Protein AF-D6M619-F1 (afdb_monomer)

Sequence (327 aa):
MRTLGRVQSVSAGGSSGFRGRGRAVRNGFGQGRRGGLPVEVTRFVGREREVAELGEVLGGVRLLTVIGPGGVGKSRTALRVAAAARERYPDGVWLAELSALRDPELLPATLATVLGLPESSAQEGPASAAYGPSGRPALDAVVAHLRERQALVVLDTCEHLLDACAALADLVLREAPGVSVLATSRQPLDVPGEHCRALAPLDEDDAVALFAQRAADAAPGFAARGADAARVRALVRRLDGIPLALELAAVRLRAAPLDQLLDRVDDRFHVLTGGRRTALTRHQTLRTAVDWSYELCTPAERLLWARLSVFDGPFTPEAAEAVCGDP

pLDDT: mean 77.73, std 21.16, range [24.77, 98.69]

Solvent-accessible surface area (backbone atoms only — not comparable to full-atom values): 19101 Å² total; per-residue (Å²): 135,85,83,84,82,88,85,79,89,84,84,91,82,78,87,79,89,82,74,80,72,81,76,75,81,73,82,83,68,83,63,54,103,49,42,44,73,81,80,79,92,60,88,86,63,63,60,66,64,58,36,49,54,52,41,56,49,52,72,77,46,51,30,37,33,37,22,31,67,84,56,41,47,52,62,64,46,51,52,51,26,54,61,73,47,43,84,79,17,87,65,18,42,38,66,42,80,32,80,69,64,80,57,61,84,49,50,38,48,54,46,23,54,62,74,68,49,78,82,77,66,82,70,92,63,80,96,83,82,85,66,52,98,74,70,37,71,48,45,35,50,42,43,64,67,37,32,89,28,37,26,36,41,32,40,33,52,35,66,84,37,38,71,50,52,23,54,51,49,50,49,41,52,72,62,8,77,49,34,31,38,42,35,21,25,60,56,83,58,86,38,94,74,59,43,79,43,76,53,66,50,45,54,72,67,39,28,43,51,41,30,41,53,40,23,32,75,45,24,83,84,54,64,70,48,80,84,40,36,64,52,48,50,51,45,32,62,72,38,61,21,25,51,47,31,36,51,51,52,18,52,42,49,64,82,41,58,70,68,61,51,49,52,55,51,50,54,51,50,44,64,76,42,73,75,50,93,62,83,76,56,74,69,54,45,44,49,52,40,50,53,54,55,53,66,69,39,52,75,66,51,40,50,40,52,64,47,50,66,72,53,86,54,94,75,52,73,69,57,47,41,70,71,52,51,67,134

Radius of gyration: 26.94 Å; Cα contacts (8 Å, |Δi|>4): 415; chains: 1; bounding box: 73×64×99 Å

Structure (mmCIF, N/CA/C/O backbone):
data_AF-D6M619-F1
#
_entry.id   AF-D6M619-F1
#
loop_
_atom_site.group_PDB
_atom_site.id
_atom_site.type_symbol
_atom_site.label_atom_id
_atom_site.label_alt_id
_atom_site.label_comp_id
_atom_site.label_asym_id
_atom_site.label_entity_id
_atom_site.label_seq_id
_atom_site.pdbx_PDB_ins_code
_atom_site.Cartn_x
_atom_site.Cartn_y
_atom_site.Cartn_z
_atom_site.occupancy
_atom_site.B_iso_or_equiv
_atom_site.auth_seq_id
_atom_site.auth_comp_id
_atom_site.auth_asym_id
_atom_site.auth_atom_id
_atom_site.pdbx_PDB_model_num
ATOM 1 N N . MET A 1 1 ? 53.782 41.726 67.837 1.00 37.97 1 MET A N 1
ATOM 2 C CA . MET A 1 1 ? 52.688 41.831 66.846 1.00 37.97 1 MET A CA 1
ATOM 3 C C . MET A 1 1 ? 52.037 40.461 66.700 1.00 37.97 1 MET A C 1
ATOM 5 O O . MET A 1 1 ? 52.708 39.545 66.263 1.00 37.97 1 MET A O 1
ATOM 9 N N . ARG A 1 2 ? 50.789 40.364 67.185 1.00 32.75 2 ARG A N 1
ATOM 10 C CA . ARG A 1 2 ? 49.635 39.526 66.778 1.00 32.75 2 ARG A CA 1
ATOM 11 C C . ARG A 1 2 ? 49.896 38.109 66.218 1.00 32.75 2 ARG A C 1
ATOM 13 O O . ARG A 1 2 ? 50.487 37.983 65.162 1.00 32.75 2 ARG A O 1
ATOM 20 N N . THR A 1 3 ? 49.599 37.023 66.939 1.00 29.95 3 THR A N 1
ATOM 21 C CA . THR A 1 3 ? 48.298 36.325 67.146 1.00 29.95 3 THR A CA 1
ATOM 22 C C . THR A 1 3 ? 47.680 35.668 65.890 1.00 29.95 3 THR A C 1
ATOM 24 O O . THR A 1 3 ? 47.261 36.370 64.982 1.00 29.95 3 THR A O 1
ATOM 27 N N . LEU A 1 4 ? 47.558 34.328 65.957 1.00 27.67 4 LEU A N 1
ATOM 28 C CA . LEU A 1 4 ? 46.537 33.409 65.402 1.00 27.67 4 LEU A CA 1
ATOM 29 C C . LEU A 1 4 ? 46.159 33.451 63.903 1.00 27.67 4 LEU A C 1
ATOM 31 O O . LEU A 1 4 ? 45.488 34.361 63.439 1.00 27.67 4 LEU A O 1
ATOM 35 N N . GLY A 1 5 ? 46.342 32.291 63.257 1.00 25.25 5 GLY A N 1
ATOM 36 C CA . GLY A 1 5 ? 45.190 31.500 62.801 1.00 25.25 5 GLY A CA 1
ATOM 37 C C . GLY A 1 5 ? 44.814 31.547 61.313 1.00 25.25 5 GLY A C 1
ATOM 38 O O . GLY A 1 5 ? 44.288 32.536 60.832 1.00 25.25 5 GLY A O 1
ATOM 39 N N . ARG A 1 6 ? 44.940 30.372 60.672 1.00 28.33 6 ARG A N 1
ATOM 40 C CA . ARG A 1 6 ? 44.159 29.847 59.528 1.00 28.33 6 ARG A CA 1
ATOM 41 C C . ARG A 1 6 ? 44.069 30.689 58.245 1.00 28.33 6 ARG A C 1
ATOM 43 O O . ARG A 1 6 ? 43.281 31.620 58.140 1.00 28.33 6 ARG A O 1
ATOM 50 N N . VAL A 1 7 ? 44.702 30.164 57.192 1.00 29.39 7 VAL A N 1
ATOM 51 C CA . VAL A 1 7 ? 44.366 30.443 55.788 1.00 29.39 7 VAL A CA 1
ATOM 52 C C . VAL A 1 7 ? 44.082 29.120 55.059 1.00 29.39 7 VAL A C 1
ATOM 54 O O . VAL A 1 7 ? 44.964 28.295 54.864 1.00 29.39 7 VAL A O 1
ATOM 57 N N . GLN A 1 8 ? 42.792 28.945 54.766 1.00 28.03 8 GLN A N 1
ATOM 58 C CA . GLN A 1 8 ? 42.168 28.486 53.515 1.00 28.03 8 GLN A CA 1
ATOM 59 C C . GLN A 1 8 ? 42.508 27.112 52.899 1.00 28.03 8 GLN A C 1
ATOM 61 O O . GLN A 1 8 ? 43.524 26.882 52.257 1.00 28.03 8 GLN A O 1
ATOM 66 N N . SER A 1 9 ? 41.498 26.249 53.025 1.00 27.56 9 SER A N 1
ATOM 67 C CA . SER A 1 9 ? 40.910 25.364 52.011 1.00 27.56 9 SER A CA 1
ATOM 68 C C . SER A 1 9 ? 41.369 25.518 50.552 1.00 27.56 9 SER A C 1
ATOM 70 O O . SER A 1 9 ? 41.072 26.531 49.922 1.00 27.56 9 SER A O 1
ATOM 72 N N . VAL A 1 10 ? 41.858 24.417 49.973 1.00 28.86 10 VAL A N 1
ATOM 73 C CA . VAL A 1 10 ? 41.552 24.011 48.591 1.00 28.86 10 VAL A CA 1
ATOM 74 C C . VAL A 1 10 ? 41.385 22.488 48.580 1.00 28.86 10 VAL A C 1
ATOM 76 O O . VAL A 1 10 ? 42.354 21.738 48.570 1.00 28.86 10 VAL A O 1
ATOM 79 N N . SER A 1 11 ? 40.134 22.029 48.630 1.00 27.80 11 SER A N 1
ATOM 80 C CA . SER A 1 11 ? 39.755 20.655 48.295 1.00 27.80 11 SER A CA 1
ATOM 81 C C . SER A 1 11 ? 39.321 20.657 46.834 1.00 27.80 11 SER A C 1
ATOM 83 O O . SER A 1 11 ? 38.245 21.157 46.509 1.00 27.80 11 SER A O 1
ATOM 85 N N . ALA A 1 12 ? 40.164 20.121 45.956 1.00 30.05 12 ALA A N 1
ATOM 86 C CA . ALA A 1 12 ? 39.801 19.816 44.581 1.00 30.05 12 ALA A CA 1
ATOM 87 C C . ALA A 1 12 ? 38.962 18.529 44.570 1.00 30.05 12 ALA A C 1
ATOM 89 O O . ALA A 1 12 ? 39.477 17.430 44.744 1.00 30.05 12 ALA A O 1
ATOM 90 N N . GLY A 1 13 ? 37.652 18.679 44.402 1.00 28.84 13 GLY A N 1
ATOM 91 C CA . GLY A 1 13 ? 36.710 17.570 44.291 1.00 28.84 13 GLY A CA 1
ATOM 92 C C . GLY A 1 13 ? 35.433 18.059 43.631 1.00 28.84 13 GLY A C 1
ATOM 93 O O . GLY A 1 13 ? 34.433 18.289 44.302 1.00 28.84 13 GLY A O 1
ATOM 94 N N . GLY A 1 14 ? 35.491 18.295 42.321 1.00 24.77 14 GLY A N 1
ATOM 95 C CA . GLY A 1 14 ? 34.359 18.789 41.549 1.00 24.77 14 GLY A CA 1
ATOM 96 C C . GLY A 1 14 ? 34.429 18.363 40.088 1.00 24.77 14 GLY A C 1
ATOM 97 O O . GLY A 1 14 ? 35.398 18.665 39.402 1.00 24.77 14 GLY A O 1
ATOM 98 N N . SER A 1 15 ? 33.330 17.751 39.633 1.00 25.48 15 SER A N 1
ATOM 99 C CA . SER A 1 15 ? 32.957 17.428 38.245 1.00 25.48 15 SER A CA 1
ATOM 100 C C . SER A 1 15 ? 33.796 16.321 37.577 1.00 25.48 15 SER A C 1
ATOM 102 O O . SER A 1 15 ? 35.011 16.338 37.609 1.00 25.48 15 SER A O 1
ATOM 104 N N . SER A 1 16 ? 33.234 15.287 36.957 1.00 28.88 16 SER A N 1
ATOM 105 C CA . SER A 1 16 ? 32.017 15.255 36.157 1.00 28.88 16 SER A CA 1
ATOM 106 C C . SER A 1 16 ? 31.408 13.847 36.177 1.00 28.88 16 SER A C 1
ATOM 108 O O . SER A 1 16 ? 32.024 12.860 35.786 1.00 28.88 16 SER A O 1
ATOM 110 N N . GLY A 1 17 ? 30.162 13.750 36.643 1.00 26.02 17 GLY A N 1
ATOM 111 C CA . GLY A 1 17 ? 29.339 12.565 36.435 1.00 26.02 17 GLY A CA 1
ATOM 112 C C . GLY A 1 17 ? 28.919 12.521 34.972 1.00 26.02 17 GLY A C 1
ATOM 113 O O . GLY A 1 17 ? 27.995 13.231 34.570 1.00 26.02 17 GLY A O 1
ATOM 114 N N . PHE A 1 18 ? 29.609 11.708 34.176 1.00 27.38 18 PHE A N 1
ATOM 115 C CA . PHE A 1 18 ? 29.238 11.424 32.797 1.00 27.38 18 PHE A CA 1
ATOM 116 C C . PHE A 1 18 ? 27.980 10.544 32.808 1.00 27.38 18 PHE A C 1
ATOM 118 O O . PHE A 1 18 ? 28.033 9.318 32.778 1.00 27.38 18 PHE A O 1
ATOM 125 N N . ARG A 1 19 ? 26.809 11.186 32.918 1.00 27.38 19 ARG A N 1
ATOM 126 C CA . ARG A 1 19 ? 25.526 10.560 32.589 1.00 27.38 19 ARG A CA 1
ATOM 127 C C . ARG A 1 19 ? 25.540 10.290 31.091 1.00 27.38 19 ARG A C 1
ATOM 129 O O . ARG A 1 19 ? 25.248 11.189 30.302 1.00 27.38 19 ARG A O 1
ATOM 136 N N . GLY A 1 20 ? 25.873 9.061 30.711 1.00 26.17 20 GLY A N 1
ATOM 137 C CA . GLY A 1 20 ? 25.590 8.535 29.384 1.00 26.17 20 GLY A CA 1
ATOM 138 C C . GLY A 1 20 ? 24.081 8.545 29.172 1.00 26.17 20 GLY A C 1
ATOM 139 O O . GLY A 1 20 ? 23.381 7.615 29.556 1.00 26.17 20 GLY A O 1
ATOM 140 N N . ARG A 1 21 ? 23.559 9.642 28.616 1.00 28.59 21 ARG A N 1
ATOM 141 C CA . ARG A 1 21 ? 22.209 9.672 28.062 1.00 28.59 21 ARG A CA 1
ATOM 142 C C . ARG A 1 21 ? 22.224 8.715 26.878 1.00 28.59 21 ARG A C 1
ATOM 144 O O . ARG A 1 21 ? 22.767 9.057 25.831 1.00 28.59 21 ARG A O 1
ATOM 151 N N . GLY A 1 22 ? 21.637 7.535 27.061 1.00 25.12 22 GLY A N 1
ATOM 152 C CA . GLY A 1 22 ? 21.189 6.698 25.957 1.00 25.12 22 GLY A CA 1
ATOM 153 C C . GLY A 1 22 ? 20.286 7.553 25.079 1.00 25.12 22 GLY A C 1
ATOM 154 O O . GLY A 1 22 ? 19.170 7.911 25.456 1.00 25.12 22 GLY A O 1
ATOM 155 N N . ARG A 1 23 ? 20.830 7.997 23.950 1.00 25.34 23 ARG A N 1
ATOM 156 C CA . ARG A 1 23 ? 20.122 8.792 22.961 1.00 25.34 23 ARG A CA 1
ATOM 157 C C . ARG A 1 23 ? 19.218 7.812 22.226 1.00 25.34 23 ARG A C 1
ATOM 159 O O . ARG A 1 23 ? 19.654 7.168 21.281 1.00 25.34 23 ARG A O 1
ATOM 166 N N . ALA A 1 24 ? 17.989 7.663 22.718 1.00 27.09 24 ALA A N 1
ATOM 167 C CA . ALA A 1 24 ? 16.933 6.967 22.001 1.00 27.09 24 ALA A CA 1
ATOM 168 C C . ALA A 1 24 ? 16.867 7.550 20.586 1.00 27.09 24 ALA A C 1
ATOM 170 O O . ALA A 1 24 ? 16.678 8.761 20.405 1.00 27.09 24 ALA A O 1
ATOM 171 N N . VAL A 1 25 ? 17.109 6.692 19.600 1.00 29.97 25 VAL A N 1
ATOM 172 C CA . VAL A 1 25 ? 16.988 7.018 18.185 1.00 29.97 25 VAL A CA 1
ATOM 173 C C . VAL A 1 25 ? 15.518 7.338 17.949 1.00 29.97 25 VAL A C 1
ATOM 175 O O . VAL A 1 25 ? 14.664 6.460 17.891 1.00 29.97 25 VAL A O 1
ATOM 178 N N . ARG A 1 26 ? 15.198 8.632 17.903 1.00 29.17 26 ARG A N 1
ATOM 179 C CA . ARG A 1 26 ? 13.898 9.102 17.437 1.00 29.17 26 ARG A CA 1
ATOM 180 C C . ARG A 1 26 ? 13.851 8.822 15.942 1.00 29.17 26 ARG A C 1
ATOM 182 O O . ARG A 1 26 ? 14.477 9.552 15.177 1.00 29.17 26 ARG A O 1
ATOM 189 N N . ASN A 1 27 ? 13.108 7.794 15.546 1.00 31.59 27 ASN A N 1
ATOM 190 C CA . ASN A 1 27 ? 12.686 7.618 14.161 1.00 31.59 27 ASN A CA 1
ATOM 191 C C . ASN A 1 27 ? 11.814 8.820 13.782 1.00 31.59 27 ASN A C 1
ATOM 193 O O . ASN A 1 27 ? 10.638 8.912 14.127 1.00 31.59 27 ASN A O 1
ATOM 197 N N . GLY A 1 28 ? 12.454 9.810 13.167 1.00 30.08 28 GLY A N 1
ATOM 198 C CA . GLY A 1 28 ? 11.850 11.064 12.760 1.00 30.08 28 GLY A CA 1
ATOM 199 C C . GLY A 1 28 ? 11.214 10.942 11.386 1.00 30.08 28 GLY A C 1
ATOM 200 O O . GLY A 1 28 ? 11.842 11.291 10.394 1.00 30.08 28 GLY A O 1
ATOM 201 N N . PHE A 1 29 ? 9.945 10.550 11.349 1.00 38.09 29 PHE A N 1
ATOM 202 C CA . PHE A 1 29 ? 9.007 11.036 10.340 1.00 38.09 29 PHE A CA 1
ATOM 203 C C . PHE A 1 29 ? 7.940 11.839 11.085 1.00 38.09 29 PHE A C 1
ATOM 205 O O . PHE A 1 29 ? 7.408 11.385 12.094 1.00 38.09 29 PHE A O 1
ATOM 212 N N . GLY A 1 30 ? 7.724 13.090 10.671 1.00 35.66 30 GLY A N 1
ATOM 213 C CA . GLY A 1 30 ? 6.938 14.081 11.408 1.00 35.66 30 GLY A CA 1
ATOM 214 C C . GLY A 1 30 ? 5.498 13.641 11.677 1.00 35.66 30 GLY A C 1
ATOM 215 O O . GLY A 1 30 ? 4.612 13.860 10.859 1.00 35.66 30 GLY A O 1
ATOM 216 N N . GLN A 1 31 ? 5.257 13.077 12.856 1.00 43.66 31 GLN A N 1
ATOM 217 C CA . GLN A 1 31 ? 3.929 12.747 13.362 1.00 43.66 31 GLN A CA 1
ATOM 218 C C . GLN A 1 31 ? 3.454 13.925 14.223 1.00 43.66 31 GLN A C 1
ATOM 220 O O . GLN A 1 31 ? 3.851 14.092 15.377 1.00 43.66 31 GLN A O 1
ATOM 225 N N . GLY A 1 32 ? 2.659 14.817 13.627 1.00 42.34 32 GLY A N 1
ATOM 226 C CA . GLY A 1 32 ? 1.946 15.856 14.371 1.00 42.34 32 GLY A CA 1
ATOM 227 C C . GLY A 1 32 ? 0.905 15.246 15.320 1.00 42.34 32 GLY A C 1
ATOM 228 O O . GLY A 1 32 ? 0.528 14.087 15.183 1.00 42.34 32 GLY A O 1
ATOM 229 N N . ARG A 1 33 ? 0.376 16.046 16.256 1.00 49.97 33 ARG A N 1
ATOM 230 C CA . ARG A 1 33 ? -0.584 15.636 17.311 1.00 49.97 33 ARG A CA 1
ATOM 231 C C . ARG A 1 33 ? -1.952 15.101 16.810 1.00 49.97 33 ARG A C 1
ATOM 233 O O . ARG A 1 33 ? -2.872 14.998 17.613 1.00 49.97 33 ARG A O 1
ATOM 240 N N . ARG A 1 34 ? -2.115 14.819 15.510 1.00 54.28 34 ARG A N 1
ATOM 241 C CA . ARG A 1 34 ? -3.366 14.380 14.853 1.00 54.28 34 ARG A CA 1
ATOM 242 C C . ARG A 1 34 ? -3.160 13.294 13.774 1.00 54.28 34 ARG A C 1
ATOM 244 O O . ARG A 1 34 ? -3.939 13.234 12.828 1.00 54.28 34 ARG A O 1
ATOM 251 N N . GLY A 1 35 ? -2.108 12.480 13.891 1.00 59.44 35 GLY A N 1
ATOM 252 C CA . GLY A 1 35 ? -1.799 11.423 12.923 1.00 59.44 35 GLY A CA 1
ATOM 253 C C . GLY A 1 35 ? -1.170 11.977 11.640 1.00 59.44 35 GLY A C 1
ATOM 254 O O . GLY A 1 35 ? -1.759 12.778 10.910 1.00 59.44 35 GLY A O 1
ATOM 255 N N . GLY A 1 36 ? 0.090 11.622 11.391 1.00 66.12 36 GLY A N 1
ATOM 256 C CA . GLY A 1 36 ? 0.845 12.118 10.243 1.00 66.12 36 GLY A CA 1
ATOM 257 C C . GLY A 1 36 ? 0.988 11.045 9.178 1.00 66.12 36 GLY A C 1
ATOM 258 O O . GLY A 1 36 ? 1.862 10.195 9.302 1.00 66.12 36 GLY A O 1
ATOM 259 N N . LEU A 1 37 ? 0.183 11.101 8.111 1.00 81.50 37 LEU A N 1
ATOM 260 C CA . LEU A 1 37 ? 0.522 10.336 6.903 1.00 81.50 37 LEU A CA 1
ATOM 261 C C . LEU A 1 37 ? 1.828 10.893 6.312 1.00 81.50 37 LEU A C 1
ATOM 263 O O . LEU A 1 37 ? 1.983 12.122 6.281 1.00 81.50 37 LEU A O 1
ATOM 267 N N . PRO A 1 38 ? 2.740 10.033 5.829 1.00 80.94 38 PRO A N 1
ATOM 268 C CA . PRO A 1 38 ? 3.991 10.473 5.233 1.00 80.94 38 PRO A CA 1
ATOM 269 C C . PRO A 1 38 ? 3.734 11.360 4.008 1.00 80.94 38 PRO A C 1
ATOM 271 O O . PRO A 1 38 ? 2.784 11.156 3.250 1.00 80.94 38 PRO A O 1
ATOM 274 N N . VAL A 1 39 ? 4.597 12.359 3.811 1.00 75.31 39 VAL A N 1
ATOM 275 C CA . VAL A 1 39 ? 4.580 13.190 2.602 1.00 75.31 39 VAL A CA 1
ATOM 276 C C . VAL A 1 39 ? 5.195 12.388 1.464 1.00 75.31 39 VAL A C 1
ATOM 278 O O . VAL A 1 39 ? 6.284 11.833 1.602 1.00 75.31 39 VAL A O 1
ATOM 281 N N . GLU A 1 40 ? 4.515 12.337 0.324 1.00 74.56 40 GLU A N 1
ATOM 282 C CA . GLU A 1 40 ? 5.068 11.659 -0.840 1.00 74.56 40 GLU A CA 1
ATOM 283 C C . GLU A 1 40 ? 6.282 12.410 -1.396 1.00 74.56 40 GLU A C 1
ATOM 285 O O . GLU A 1 40 ? 6.187 13.558 -1.824 1.00 74.56 40 GLU A O 1
ATOM 290 N N . VAL A 1 41 ? 7.422 11.721 -1.441 1.00 75.44 41 VAL A N 1
ATOM 291 C CA . VAL A 1 41 ? 8.688 12.241 -1.991 1.00 75.44 41 VAL A CA 1
ATOM 292 C C . VAL A 1 41 ? 8.776 12.126 -3.512 1.00 75.44 41 VAL A C 1
ATOM 294 O O . VAL A 1 41 ? 9.697 12.645 -4.133 1.00 75.44 41 VAL A O 1
ATOM 297 N N . THR A 1 42 ? 7.816 11.440 -4.129 1.00 75.81 42 THR A N 1
ATOM 298 C CA . THR A 1 42 ? 7.716 11.328 -5.579 1.00 75.81 42 THR A CA 1
ATOM 299 C C . THR A 1 42 ? 6.282 11.529 -6.035 1.00 75.81 42 THR A C 1
ATOM 301 O O . THR A 1 42 ? 5.353 11.110 -5.351 1.00 75.81 42 THR A O 1
ATOM 304 N N . ARG A 1 43 ? 6.084 12.121 -7.216 1.00 84.12 43 ARG A N 1
ATOM 305 C CA . ARG A 1 43 ? 4.740 12.346 -7.760 1.00 84.12 43 ARG A CA 1
ATOM 306 C C . ARG A 1 43 ? 3.982 11.023 -7.948 1.00 84.12 43 ARG A C 1
ATOM 308 O O . ARG A 1 43 ? 4.546 10.036 -8.421 1.00 84.12 43 ARG A O 1
ATOM 315 N N . PHE A 1 44 ? 2.717 11.024 -7.538 1.00 88.19 44 PHE A N 1
ATOM 316 C CA . PHE A 1 44 ? 1.742 9.968 -7.807 1.00 88.19 44 PHE A CA 1
ATOM 317 C C . PHE A 1 44 ? 1.215 10.135 -9.230 1.00 88.19 44 PHE A C 1
ATOM 319 O O . PHE A 1 44 ? 0.928 11.262 -9.639 1.00 88.19 44 PHE A O 1
ATOM 326 N N . VAL A 1 45 ? 1.156 9.038 -9.977 1.00 91.00 45 VAL A N 1
ATOM 327 C CA . VAL A 1 45 ? 0.762 9.028 -11.387 1.00 91.00 45 VAL A CA 1
ATOM 328 C C . VAL A 1 45 ? -0.330 7.992 -11.571 1.00 91.00 45 VAL A C 1
ATOM 330 O O . VAL A 1 45 ? -0.130 6.839 -11.177 1.00 91.00 45 VAL A O 1
ATOM 333 N N . GLY A 1 46 ? -1.434 8.420 -12.180 1.00 90.69 46 GLY A N 1
ATOM 334 C CA . GLY A 1 46 ? -2.581 7.573 -12.457 1.00 90.69 46 GLY A CA 1
ATOM 335 C C . GLY A 1 46 ? -3.407 7.256 -11.216 1.00 90.69 46 GLY A C 1
ATOM 336 O O . GLY A 1 46 ? -3.140 7.743 -10.111 1.00 90.69 46 GLY A O 1
ATOM 337 N N . ARG A 1 47 ? -4.381 6.363 -11.395 1.00 93.50 47 ARG A N 1
ATOM 338 C CA . ARG A 1 47 ? -5.304 5.876 -10.351 1.00 93.50 47 ARG A CA 1
ATOM 339 C C . ARG A 1 47 ? -6.215 6.925 -9.716 1.00 93.50 47 ARG A C 1
ATOM 341 O O . ARG A 1 47 ? -6.720 6.713 -8.609 1.00 93.50 4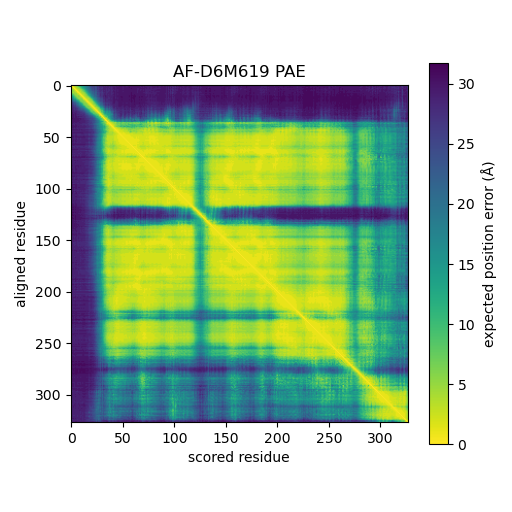7 ARG A O 1
ATOM 348 N N . GLU A 1 48 ? -6.453 8.058 -10.367 1.00 92.00 48 GLU A N 1
ATOM 349 C CA . GLU A 1 48 ? -7.382 9.073 -9.858 1.00 92.00 48 GLU A CA 1
ATOM 350 C C . GLU A 1 48 ? -8.784 8.481 -9.664 1.00 92.00 48 GLU A C 1
ATOM 352 O O . GLU A 1 48 ? -9.452 8.761 -8.665 1.00 92.00 48 GLU A O 1
ATOM 357 N N . ARG A 1 49 ? -9.193 7.600 -10.584 1.00 92.94 49 ARG A N 1
ATOM 358 C CA . ARG A 1 49 ? -10.464 6.884 -10.518 1.00 92.94 49 ARG A CA 1
ATOM 359 C C . ARG A 1 49 ? -10.513 5.917 -9.338 1.00 92.94 49 ARG A C 1
ATOM 361 O O . ARG A 1 49 ? -11.453 5.987 -8.554 1.00 92.94 49 ARG A O 1
ATOM 368 N N . GLU A 1 50 ? -9.518 5.048 -9.168 1.00 95.25 50 GLU A N 1
ATOM 369 C CA . GLU A 1 50 ? -9.509 4.094 -8.054 1.00 95.25 50 GLU A CA 1
ATOM 370 C C . GLU A 1 50 ? -9.438 4.795 -6.699 1.00 95.25 50 GLU A C 1
ATOM 372 O O . GLU A 1 50 ? -10.078 4.345 -5.754 1.00 95.25 50 GLU A O 1
ATOM 377 N N . VAL A 1 51 ? -8.704 5.907 -6.582 1.00 95.94 51 VAL A N 1
ATOM 378 C CA . VAL A 1 51 ? -8.683 6.699 -5.343 1.00 95.94 51 VAL A CA 1
ATOM 379 C C . VAL A 1 51 ? -10.074 7.257 -5.029 1.00 95.94 51 VAL A C 1
ATOM 381 O O . VAL A 1 51 ? -10.502 7.178 -3.877 1.00 95.94 51 VAL A O 1
ATOM 384 N N . ALA A 1 52 ? -10.794 7.775 -6.029 1.00 95.44 52 ALA A N 1
ATOM 385 C CA . ALA A 1 52 ? -12.163 8.254 -5.846 1.00 95.44 52 ALA A CA 1
ATOM 386 C C . ALA A 1 52 ? -13.116 7.115 -5.442 1.00 95.44 52 ALA A C 1
ATOM 388 O O . ALA A 1 52 ? -13.792 7.217 -4.420 1.00 95.44 52 ALA A O 1
ATOM 389 N N . GLU A 1 53 ? -13.103 5.997 -6.174 1.00 96.44 53 GLU A N 1
ATOM 390 C CA . GLU A 1 53 ? -13.960 4.834 -5.904 1.00 96.44 53 GLU A CA 1
ATOM 391 C C . GLU A 1 53 ? -13.692 4.229 -4.514 1.00 96.44 53 GLU A C 1
ATOM 393 O O . GLU A 1 53 ? -14.622 3.905 -3.773 1.00 96.44 53 GLU A O 1
ATOM 398 N N . LEU A 1 54 ? -12.423 4.098 -4.115 1.00 97.81 54 LEU A N 1
ATOM 399 C CA . LEU A 1 54 ? -12.058 3.621 -2.778 1.00 97.81 54 LEU A CA 1
ATOM 400 C C . LEU A 1 54 ? -12.480 4.609 -1.686 1.00 97.81 54 LEU A C 1
ATOM 402 O O . LEU A 1 54 ? -12.910 4.173 -0.619 1.00 97.81 54 LEU A O 1
ATOM 406 N N . GLY A 1 55 ? -12.386 5.917 -1.942 1.00 97.00 55 GLY A N 1
ATOM 407 C CA . GLY A 1 55 ? -12.857 6.957 -1.028 1.00 97.00 55 GLY A CA 1
ATOM 408 C C . GLY A 1 55 ? -14.371 6.914 -0.814 1.00 97.00 55 GLY A C 1
ATOM 409 O O . GLY A 1 55 ? -14.834 7.005 0.325 1.00 97.00 55 GLY A O 1
ATOM 410 N N . GLU A 1 56 ? -15.144 6.707 -1.881 1.00 96.75 56 GLU A N 1
ATOM 411 C CA . GLU A 1 56 ? -16.595 6.510 -1.801 1.00 96.75 56 GLU A CA 1
ATOM 412 C C . GLU A 1 56 ? -16.947 5.265 -0.982 1.00 96.75 56 GLU A C 1
ATOM 414 O O . GLU A 1 56 ? -17.768 5.337 -0.065 1.00 96.75 56 GLU A O 1
ATOM 419 N N . VAL A 1 57 ? -16.279 4.137 -1.256 1.00 97.38 57 VAL A N 1
ATOM 420 C CA . VAL A 1 57 ? -16.483 2.885 -0.512 1.00 97.38 57 VAL A CA 1
ATOM 421 C C . VAL A 1 57 ? -16.142 3.066 0.962 1.00 97.38 57 VAL A C 1
ATOM 423 O O . VAL A 1 57 ? -16.960 2.710 1.807 1.00 97.38 57 VAL A O 1
ATOM 426 N N . LEU A 1 58 ? -14.990 3.666 1.281 1.00 97.31 58 LEU A N 1
ATOM 427 C CA . LEU A 1 58 ? -14.583 3.965 2.658 1.00 97.31 58 LEU A CA 1
ATOM 428 C C . LEU A 1 58 ? -15.611 4.849 3.379 1.00 97.31 58 LEU A C 1
ATOM 430 O O . LEU A 1 58 ? -15.751 4.783 4.595 1.00 97.31 58 LEU A O 1
ATOM 434 N N . GLY A 1 59 ? -16.370 5.654 2.637 1.00 95.25 59 GLY A N 1
ATOM 435 C CA . GLY A 1 59 ? -17.458 6.438 3.191 1.00 95.25 59 GLY A CA 1
ATOM 436 C C . GLY A 1 59 ? -18.711 5.648 3.574 1.00 95.25 59 GLY A C 1
ATOM 437 O O . GLY A 1 59 ? -19.503 6.133 4.382 1.00 95.25 59 GLY A O 1
ATOM 438 N N . GLY A 1 60 ? -18.917 4.465 3.002 1.00 95.50 60 GLY A N 1
ATOM 439 C CA . GLY A 1 60 ? -20.079 3.616 3.276 1.00 95.50 60 GLY A CA 1
ATOM 440 C C . GLY A 1 60 ? -19.804 2.457 4.233 1.00 95.50 60 GLY A C 1
ATOM 441 O O . GLY A 1 60 ? -20.750 1.824 4.695 1.00 95.50 60 GLY A O 1
ATOM 442 N N . VAL A 1 61 ? -18.535 2.160 4.521 1.00 97.38 61 VAL A N 1
ATOM 443 C CA . VAL A 1 61 ? -18.118 0.946 5.238 1.00 97.38 61 VAL A CA 1
ATOM 444 C C . VAL A 1 61 ? -17.138 1.285 6.355 1.00 97.38 61 VAL A C 1
ATOM 446 O O . VAL A 1 61 ? -16.456 2.303 6.306 1.00 97.38 61 VAL A O 1
ATOM 449 N N . ARG A 1 62 ? -17.038 0.417 7.367 1.00 97.12 62 ARG A N 1
ATOM 450 C CA . ARG A 1 62 ? -16.098 0.611 8.484 1.00 97.12 62 ARG A CA 1
ATOM 451 C C . ARG A 1 62 ? -14.804 -0.186 8.347 1.00 97.12 62 ARG A C 1
ATOM 453 O O . ARG A 1 62 ? -13.844 0.141 9.031 1.00 97.12 62 ARG A O 1
ATOM 460 N N . LEU A 1 63 ? -14.754 -1.180 7.463 1.00 98.44 63 LEU A N 1
ATOM 461 C CA . LEU A 1 63 ? -13.538 -1.917 7.133 1.00 98.44 63 LEU A CA 1
ATOM 462 C C . LEU A 1 63 ? -13.406 -2.049 5.618 1.00 98.44 63 LEU A C 1
ATOM 464 O O . LEU A 1 63 ? -14.218 -2.706 4.968 1.00 98.44 63 LEU A O 1
ATOM 468 N N . LEU A 1 64 ? -12.369 -1.422 5.071 1.00 98.69 64 LEU A N 1
ATOM 469 C CA . LEU A 1 64 ? -11.981 -1.525 3.670 1.00 98.69 64 LEU A CA 1
ATOM 470 C C . LEU A 1 64 ? -10.581 -2.130 3.586 1.00 98.69 64 LEU A C 1
ATOM 472 O O . LEU A 1 64 ? -9.634 -1.559 4.118 1.00 98.69 64 LEU A O 1
ATOM 476 N N . THR A 1 65 ? -10.431 -3.238 2.865 1.00 98.31 65 THR A N 1
ATOM 477 C CA . THR A 1 65 ? -9.122 -3.854 2.612 1.00 98.31 65 THR A CA 1
ATOM 478 C C . THR A 1 65 ? -8.777 -3.745 1.135 1.00 98.31 65 THR A C 1
ATOM 480 O O . THR A 1 65 ? -9.445 -4.320 0.271 1.00 98.31 65 THR A O 1
ATOM 483 N N . VAL A 1 66 ? -7.703 -3.021 0.826 1.00 98.00 66 VAL A N 1
ATOM 484 C CA . VAL A 1 66 ? -7.125 -2.972 -0.517 1.00 98.00 66 VAL A CA 1
ATOM 485 C C . VAL A 1 66 ? -6.242 -4.201 -0.695 1.00 98.00 66 VAL A C 1
ATOM 487 O O . VAL A 1 66 ? -5.173 -4.306 -0.088 1.00 98.00 66 VAL A O 1
ATOM 490 N N . ILE A 1 67 ? -6.685 -5.129 -1.540 1.00 92.56 67 ILE A N 1
ATOM 491 C CA . ILE A 1 67 ? -5.969 -6.373 -1.835 1.00 92.56 67 ILE A CA 1
ATOM 492 C C . ILE A 1 67 ? -5.298 -6.314 -3.203 1.00 92.56 67 ILE A C 1
ATOM 494 O O . ILE A 1 67 ? -5.702 -5.562 -4.087 1.00 92.56 67 ILE A O 1
ATOM 498 N N . GLY A 1 68 ? -4.262 -7.117 -3.412 1.00 86.81 68 GLY A N 1
ATOM 499 C CA . GLY A 1 68 ? -3.597 -7.193 -4.709 1.00 86.81 68 GLY A CA 1
ATOM 500 C C . GLY A 1 68 ? -2.160 -7.692 -4.626 1.00 86.81 68 GLY A C 1
ATOM 501 O O . GLY A 1 68 ? -1.592 -7.807 -3.534 1.00 86.81 68 GLY A O 1
ATOM 502 N N . PRO A 1 69 ? -1.538 -7.972 -5.781 1.00 79.94 69 PRO A N 1
ATOM 503 C CA . PRO A 1 69 ? -0.183 -8.506 -5.825 1.00 79.94 69 PRO A CA 1
ATOM 504 C C . PRO A 1 69 ? 0.846 -7.533 -5.225 1.00 79.94 69 PRO A C 1
ATOM 506 O O . PRO A 1 69 ? 0.570 -6.355 -4.965 1.00 79.94 69 PRO A O 1
ATOM 509 N N . GLY A 1 70 ? 2.060 -8.030 -4.976 1.00 79.69 70 GLY A N 1
ATOM 510 C CA . GLY A 1 70 ? 3.193 -7.166 -4.630 1.00 79.69 70 GLY A CA 1
ATOM 511 C C . GLY A 1 70 ? 3.409 -6.087 -5.698 1.00 79.69 70 GLY A C 1
ATOM 512 O O . GLY A 1 70 ? 2.998 -6.262 -6.840 1.00 79.69 70 GLY A O 1
ATOM 513 N N . GLY A 1 71 ? 3.995 -4.945 -5.333 1.00 84.38 71 GLY A N 1
ATOM 514 C CA . GLY A 1 71 ? 4.408 -3.910 -6.294 1.00 84.38 71 GLY A CA 1
ATOM 515 C C . GLY A 1 71 ? 3.295 -3.179 -7.064 1.00 84.38 71 GLY A C 1
ATOM 516 O O . GLY A 1 71 ? 3.602 -2.271 -7.831 1.00 84.38 71 GLY A O 1
ATOM 517 N N . VAL A 1 72 ? 2.018 -3.525 -6.855 1.00 88.94 72 VAL A N 1
ATOM 518 C CA . VAL A 1 72 ? 0.873 -2.919 -7.564 1.00 88.94 72 VAL A CA 1
ATOM 519 C C . VAL A 1 72 ? 0.522 -1.507 -7.068 1.00 88.94 72 VAL A C 1
ATOM 521 O O . VAL A 1 72 ? -0.224 -0.790 -7.721 1.00 88.94 72 VAL A O 1
ATOM 524 N N . GLY A 1 73 ? 1.075 -1.081 -5.927 1.00 91.94 73 GLY A N 1
ATOM 525 C CA . GLY A 1 73 ? 0.858 0.260 -5.371 1.00 91.94 73 GLY A CA 1
ATOM 526 C C . GLY A 1 73 ? -0.275 0.371 -4.346 1.00 91.94 73 GLY A C 1
ATOM 527 O O . GLY A 1 73 ? -0.816 1.462 -4.173 1.00 91.94 73 GLY A O 1
ATOM 528 N N . LYS A 1 74 ? -0.626 -0.722 -3.646 1.00 93.94 74 LYS A N 1
ATOM 529 C CA . LYS A 1 74 ? -1.666 -0.725 -2.595 1.00 93.94 74 LYS A CA 1
ATOM 530 C C . LYS A 1 74 ? -1.413 0.331 -1.522 1.00 93.94 74 LYS A C 1
ATOM 532 O O . LYS A 1 74 ? -2.282 1.161 -1.302 1.00 93.94 74 LYS A O 1
ATOM 537 N N . SER A 1 75 ? -0.213 0.345 -0.936 1.00 92.62 75 SER A N 1
ATOM 538 C CA . SER A 1 75 ? 0.173 1.282 0.126 1.00 92.62 75 SER A CA 1
ATOM 539 C C . SER A 1 75 ? 0.034 2.733 -0.324 1.00 92.62 75 SER A C 1
ATOM 541 O O . SER A 1 75 ? -0.686 3.505 0.297 1.00 92.62 75 SER A O 1
ATOM 543 N N . ARG A 1 76 ? 0.617 3.100 -1.476 1.00 93.31 76 ARG A N 1
ATOM 544 C CA . ARG A 1 76 ? 0.499 4.472 -2.004 1.00 93.31 76 ARG A CA 1
ATOM 545 C C . ARG A 1 76 ? -0.957 4.861 -2.279 1.00 93.31 76 ARG A C 1
ATOM 547 O O . ARG A 1 76 ? -1.370 5.955 -1.915 1.00 93.31 76 ARG A O 1
ATOM 554 N N . THR A 1 77 ? -1.745 3.960 -2.865 1.00 95.88 77 THR A N 1
ATOM 555 C CA . THR A 1 77 ? -3.166 4.215 -3.158 1.00 95.88 77 THR A CA 1
ATOM 556 C C . THR A 1 77 ? -3.979 4.379 -1.871 1.00 95.88 77 THR A C 1
ATOM 558 O O . THR A 1 77 ? -4.723 5.345 -1.736 1.00 95.88 77 THR A O 1
ATOM 561 N N . ALA A 1 78 ? -3.792 3.498 -0.887 1.00 96.38 78 ALA A N 1
ATOM 562 C CA . ALA A 1 78 ? -4.476 3.569 0.401 1.00 96.38 78 ALA A CA 1
ATOM 563 C C . ALA A 1 78 ? -4.121 4.845 1.175 1.00 96.38 78 ALA A C 1
ATOM 565 O O . ALA A 1 78 ? -5.006 5.494 1.724 1.00 96.38 78 ALA A O 1
ATOM 566 N N . LEU A 1 79 ? -2.853 5.266 1.162 1.00 95.19 79 LEU A N 1
ATOM 567 C CA . LEU A 1 79 ? -2.432 6.524 1.783 1.00 95.19 79 LEU A CA 1
ATOM 568 C C . LEU A 1 79 ? -3.054 7.746 1.095 1.00 95.19 79 LEU A C 1
ATOM 570 O O . LEU A 1 79 ? -3.433 8.694 1.781 1.00 95.19 79 LEU A O 1
ATOM 574 N N . ARG A 1 80 ? -3.222 7.724 -0.236 1.00 95.12 80 ARG A N 1
ATOM 575 C CA . ARG A 1 80 ? -3.947 8.775 -0.972 1.00 95.12 80 ARG A CA 1
ATOM 576 C C . ARG A 1 80 ? -5.425 8.824 -0.601 1.00 95.12 80 ARG A C 1
ATOM 578 O O . ARG A 1 80 ? -5.937 9.909 -0.337 1.00 95.12 80 ARG A O 1
ATOM 585 N N . VAL A 1 81 ? -6.080 7.667 -0.512 1.00 96.75 81 VAL A N 1
ATOM 586 C CA . VAL A 1 81 ? -7.474 7.551 -0.050 1.00 96.75 81 VAL A CA 1
ATOM 587 C C . VAL A 1 81 ? -7.612 8.083 1.379 1.00 96.75 81 VAL A C 1
ATOM 589 O O . VAL A 1 81 ? -8.464 8.925 1.649 1.00 96.75 81 VAL A O 1
ATOM 592 N N . ALA A 1 82 ? -6.726 7.666 2.285 1.00 96.12 82 ALA A N 1
ATOM 593 C CA . ALA A 1 82 ? -6.718 8.108 3.675 1.00 96.12 82 ALA A CA 1
ATOM 594 C C . ALA A 1 82 ? -6.457 9.618 3.807 1.00 96.12 82 ALA A C 1
ATOM 596 O O . ALA A 1 82 ? -7.068 10.284 4.641 1.00 96.12 82 ALA A O 1
ATOM 597 N N . ALA A 1 83 ? -5.576 10.177 2.971 1.00 93.56 83 ALA A N 1
ATOM 598 C CA . ALA A 1 83 ? -5.312 11.611 2.921 1.00 93.56 83 ALA A CA 1
ATOM 599 C C . ALA A 1 83 ? -6.534 12.402 2.433 1.00 93.56 83 ALA A C 1
ATOM 601 O O . ALA A 1 83 ? -6.869 13.419 3.038 1.00 93.56 83 ALA A O 1
ATOM 602 N N . ALA A 1 84 ? -7.214 11.923 1.386 1.00 93.00 84 ALA A N 1
ATOM 603 C CA . ALA A 1 84 ? -8.430 12.540 0.859 1.00 93.00 84 ALA A CA 1
ATOM 604 C C . ALA A 1 84 ? -9.605 12.459 1.849 1.00 93.00 84 ALA A C 1
ATOM 606 O O . ALA A 1 84 ? -10.420 13.373 1.919 1.00 93.00 84 ALA A O 1
ATOM 607 N N . ALA A 1 85 ? -9.667 11.403 2.663 1.00 93.94 85 ALA A N 1
ATOM 608 C CA . ALA A 1 85 ? -10.726 11.203 3.647 1.00 93.94 85 ALA A CA 1
ATOM 609 C C . ALA A 1 85 ? -10.510 11.954 4.977 1.00 93.94 85 ALA A C 1
ATOM 611 O O . ALA A 1 85 ? -11.358 11.859 5.862 1.00 93.94 85 ALA A O 1
ATOM 612 N N . ARG A 1 86 ? -9.406 12.701 5.150 1.00 92.38 86 ARG A N 1
ATOM 613 C CA . ARG A 1 86 ? -9.033 13.344 6.430 1.00 92.38 86 ARG A CA 1
ATOM 614 C C . ARG A 1 86 ? -10.141 14.182 7.061 1.00 92.38 86 ARG A C 1
ATOM 616 O O . ARG A 1 86 ? -10.311 14.134 8.272 1.00 92.38 86 ARG A O 1
ATOM 623 N N . GLU A 1 87 ? -10.895 14.929 6.260 1.00 92.38 87 GLU A N 1
ATOM 624 C CA . GLU A 1 87 ? -11.968 15.801 6.759 1.00 92.38 87 GLU A CA 1
ATOM 625 C C . GLU A 1 87 ? -13.126 15.021 7.402 1.00 92.38 87 GLU A C 1
ATOM 627 O O . GLU A 1 87 ? -13.835 15.559 8.250 1.00 92.38 87 GLU A O 1
ATOM 632 N N . ARG A 1 88 ? -13.288 13.737 7.057 1.00 94.25 88 ARG A N 1
ATOM 633 C CA . ARG A 1 88 ? -14.310 12.846 7.624 1.00 94.25 88 ARG A CA 1
ATOM 634 C C . ARG A 1 88 ? -13.970 12.356 9.034 1.00 94.25 88 ARG A C 1
ATOM 636 O O . ARG A 1 88 ? -14.856 11.887 9.742 1.00 94.25 88 ARG A O 1
ATOM 643 N N . TYR A 1 89 ? -12.701 12.439 9.429 1.00 95.31 89 TYR A N 1
ATOM 644 C CA . TYR A 1 89 ? -12.181 11.852 10.662 1.00 95.31 89 TYR A CA 1
ATOM 645 C C . TYR A 1 89 ? -11.588 12.949 11.560 1.00 95.31 89 TYR A C 1
ATOM 647 O O . TYR A 1 89 ? -10.373 13.176 11.542 1.00 95.31 89 TYR A O 1
ATOM 655 N N . PRO A 1 90 ? -12.421 13.665 12.343 1.00 94.25 90 PRO A N 1
ATOM 656 C CA . PRO A 1 90 ? -11.979 14.803 13.155 1.00 94.25 90 PRO A CA 1
ATOM 657 C C . PRO A 1 90 ? -10.947 14.422 14.228 1.00 94.25 90 PRO A C 1
ATOM 659 O O . PRO A 1 90 ? -10.128 15.267 14.607 1.00 94.25 90 PRO A O 1
ATOM 662 N N . ASP A 1 91 ? -10.940 13.157 14.664 1.00 94.19 91 ASP A N 1
ATOM 663 C CA . ASP A 1 91 ? -9.973 12.613 15.624 1.00 94.19 91 ASP A CA 1
ATOM 664 C C . ASP A 1 91 ? -8.706 12.041 14.969 1.00 94.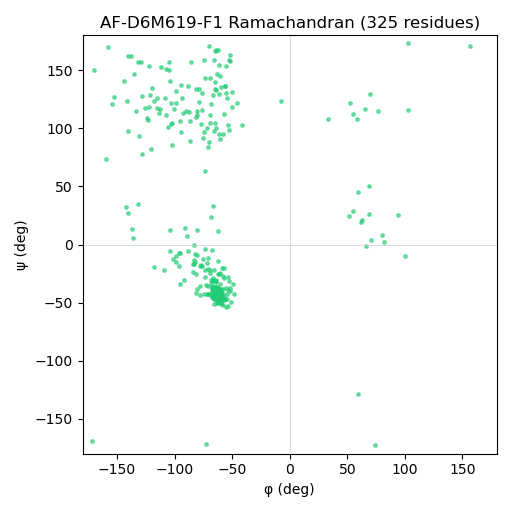19 91 ASP A C 1
ATOM 666 O O . ASP A 1 91 ? -7.845 11.481 15.653 1.00 94.19 91 ASP A O 1
ATOM 670 N N . GLY A 1 92 ? -8.552 12.229 13.657 1.00 93.81 92 GLY A N 1
ATOM 671 C CA . GLY A 1 92 ? -7.312 11.990 12.927 1.00 93.81 92 GLY A CA 1
ATOM 672 C C . GLY A 1 92 ? -7.276 10.702 12.109 1.00 93.81 92 GLY A C 1
ATOM 673 O O . GLY A 1 92 ? -8.169 9.852 12.152 1.00 93.81 92 GLY A O 1
ATOM 674 N N . VAL A 1 93 ? -6.189 10.586 11.344 1.00 96.06 93 VAL A N 1
ATOM 675 C CA . VAL A 1 93 ? -5.875 9.441 10.485 1.00 96.06 93 VAL A CA 1
ATOM 676 C C . VAL A 1 93 ? -4.528 8.869 10.910 1.00 96.06 93 VAL A C 1
ATOM 678 O O . VAL A 1 93 ? -3.506 9.551 10.833 1.00 96.06 93 VAL A O 1
ATOM 681 N N . TRP A 1 94 ? -4.527 7.617 11.349 1.00 95.44 94 TRP A N 1
ATOM 682 C CA . TRP A 1 94 ? -3.416 6.988 12.056 1.00 95.44 94 TRP A CA 1
ATOM 683 C C . TRP A 1 94 ? -2.846 5.845 11.229 1.00 95.44 94 TRP A C 1
ATOM 685 O O . TRP A 1 94 ? -3.553 4.886 10.949 1.00 95.44 94 TRP A O 1
ATOM 695 N N . LEU A 1 95 ? -1.579 5.944 10.834 1.00 95.69 95 LEU A N 1
ATOM 696 C CA . LEU A 1 95 ? -0.908 4.925 10.030 1.00 95.69 95 LEU A CA 1
ATOM 697 C C . LEU A 1 95 ? -0.055 4.009 10.907 1.00 95.69 95 LEU A C 1
ATOM 699 O O . LEU A 1 95 ? 0.889 4.474 11.544 1.00 95.69 95 LEU A O 1
ATOM 703 N N . ALA A 1 96 ? -0.349 2.713 10.868 1.00 94.69 96 ALA A N 1
ATOM 704 C CA . ALA A 1 96 ? 0.526 1.656 11.348 1.00 94.69 96 ALA A CA 1
ATOM 705 C C . ALA A 1 96 ? 1.187 0.965 10.143 1.00 94.69 96 ALA A C 1
ATOM 707 O O . ALA A 1 96 ? 0.550 0.187 9.432 1.00 94.69 96 ALA A O 1
ATOM 708 N N . GLU A 1 97 ? 2.464 1.270 9.905 1.00 91.44 97 GLU A N 1
ATOM 709 C CA . GLU A 1 97 ? 3.281 0.583 8.898 1.00 91.44 97 GLU A CA 1
ATOM 710 C C . GLU A 1 97 ? 3.788 -0.741 9.471 1.00 91.44 97 GLU A C 1
ATOM 712 O O . GLU A 1 97 ? 4.612 -0.753 10.387 1.00 91.44 97 GLU A O 1
ATOM 717 N N . LEU A 1 98 ? 3.293 -1.863 8.945 1.00 90.31 98 LEU A N 1
ATOM 718 C CA . LEU A 1 98 ? 3.564 -3.179 9.525 1.00 90.31 98 LEU A CA 1
ATOM 719 C C . LEU A 1 98 ? 4.716 -3.912 8.844 1.00 90.31 98 LEU A C 1
ATOM 721 O O . LEU A 1 98 ? 5.150 -4.929 9.352 1.00 90.31 98 LEU A O 1
ATOM 725 N N . SER A 1 99 ? 5.266 -3.406 7.739 1.00 82.50 99 SER A N 1
ATOM 726 C CA . SER A 1 99 ? 6.285 -4.093 6.921 1.00 82.50 99 SER A CA 1
ATOM 727 C C . SER A 1 99 ? 7.483 -4.663 7.701 1.00 82.50 99 SER A C 1
ATOM 729 O O . SER A 1 99 ? 8.029 -5.701 7.315 1.00 82.50 99 SER A O 1
ATOM 731 N N . ALA A 1 100 ? 7.900 -3.984 8.776 1.00 81.50 100 ALA A N 1
ATOM 732 C CA . ALA A 1 100 ? 9.021 -4.377 9.636 1.00 81.50 100 ALA A CA 1
ATOM 733 C C . ALA A 1 100 ? 8.598 -5.180 10.885 1.00 81.50 100 ALA A C 1
ATOM 735 O O . ALA A 1 100 ? 9.455 -5.665 11.623 1.00 81.50 100 ALA A O 1
ATOM 736 N N . LEU A 1 101 ? 7.296 -5.316 11.146 1.00 83.94 101 LEU A N 1
ATOM 737 C CA . LEU A 1 101 ? 6.763 -5.953 12.343 1.00 83.94 101 LEU A CA 1
ATOM 738 C C . LEU A 1 101 ? 6.650 -7.465 12.133 1.00 83.94 101 LEU A C 1
ATOM 740 O O . LEU A 1 101 ? 5.778 -7.946 11.427 1.00 83.94 101 LEU A O 1
ATOM 744 N N . ARG A 1 102 ? 7.534 -8.247 12.749 1.00 78.62 102 ARG A N 1
ATOM 745 C CA . ARG A 1 102 ? 7.505 -9.714 12.611 1.00 78.62 102 ARG A CA 1
ATOM 746 C C . ARG A 1 102 ? 6.694 -10.414 13.687 1.00 78.62 102 ARG A C 1
ATOM 748 O O . ARG A 1 102 ? 6.145 -11.472 13.410 1.00 78.62 102 ARG A O 1
ATOM 755 N N . ASP A 1 103 ? 6.644 -9.836 14.882 1.00 86.62 103 ASP A N 1
ATOM 756 C CA . ASP A 1 103 ? 5.955 -10.415 16.028 1.00 86.62 103 ASP A CA 1
ATOM 757 C C . ASP A 1 103 ? 4.509 -9.886 16.112 1.00 86.62 103 ASP A C 1
ATOM 759 O O . ASP A 1 103 ? 4.305 -8.694 16.381 1.00 86.62 103 ASP A O 1
ATOM 763 N N . PRO A 1 104 ? 3.498 -10.750 15.901 1.00 87.75 104 PRO A N 1
ATOM 764 C CA . PRO A 1 104 ? 2.088 -10.410 16.062 1.00 87.75 104 PRO A CA 1
ATOM 765 C C . PRO A 1 104 ? 1.729 -9.798 17.419 1.00 87.75 104 PRO A C 1
ATOM 767 O O . PRO A 1 104 ? 0.804 -8.988 17.502 1.00 87.75 104 PRO A O 1
ATOM 770 N N . GLU A 1 105 ? 2.430 -10.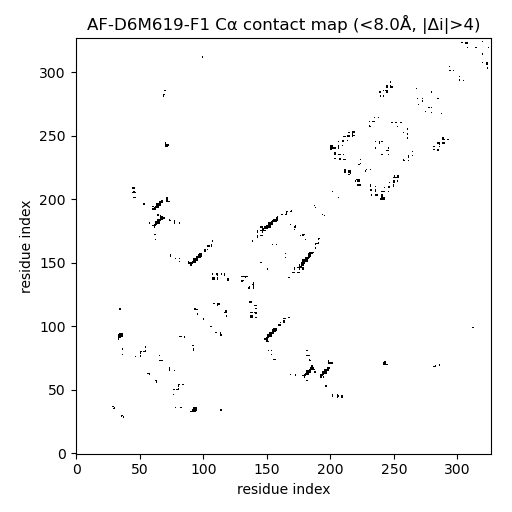175 18.491 1.00 88.81 105 GLU A N 1
ATOM 771 C CA . GLU A 1 105 ? 2.125 -9.712 19.846 1.00 88.81 105 GLU A CA 1
ATOM 772 C C . GLU A 1 105 ? 2.478 -8.238 20.057 1.00 88.81 105 GLU A C 1
ATOM 774 O O . GLU A 1 105 ? 1.893 -7.575 20.916 1.00 88.81 105 GLU A O 1
ATOM 779 N N . LEU A 1 106 ? 3.372 -7.698 19.226 1.00 89.81 106 LEU A N 1
ATOM 780 C CA . LEU A 1 106 ? 3.797 -6.303 19.279 1.00 89.81 106 LEU A CA 1
ATOM 781 C C . LEU A 1 106 ? 2.841 -5.351 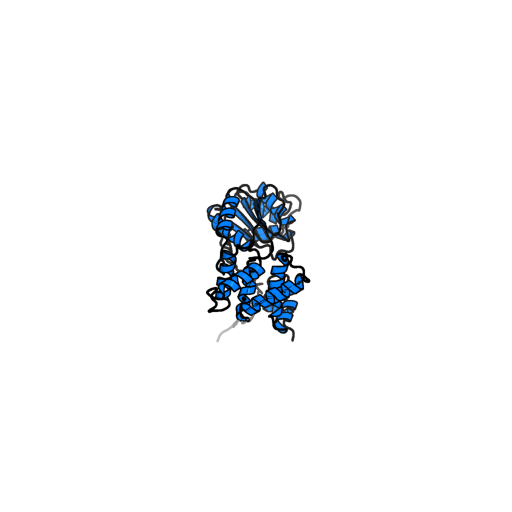18.546 1.00 89.81 106 LEU A C 1
ATOM 783 O O . LEU A 1 106 ? 2.905 -4.144 18.775 1.00 89.81 106 LEU A O 1
ATOM 787 N N . LEU A 1 107 ? 1.916 -5.859 17.724 1.00 92.69 107 LEU A N 1
ATOM 788 C CA . LEU A 1 107 ? 0.986 -5.033 16.942 1.00 92.69 107 LEU A CA 1
ATOM 789 C C . LEU A 1 107 ? 0.177 -4.033 17.797 1.00 92.69 107 LEU A C 1
ATOM 791 O O . LEU A 1 107 ? 0.139 -2.851 17.440 1.00 92.69 107 LEU A O 1
ATOM 795 N N . PRO A 1 108 ? -0.430 -4.422 18.939 1.00 91.75 108 PRO A N 1
ATOM 796 C CA . PRO A 1 108 ? -1.134 -3.468 19.793 1.00 91.75 108 PRO A CA 1
ATOM 797 C C . PRO A 1 108 ? -0.217 -2.380 20.358 1.00 91.75 108 PRO A C 1
ATOM 799 O O . PRO A 1 108 ? -0.625 -1.225 20.445 1.00 91.75 108 PRO A O 1
ATOM 802 N N . ALA A 1 109 ? 1.027 -2.724 20.707 1.00 89.81 109 ALA A N 1
ATOM 803 C CA . ALA A 1 109 ? 2.005 -1.759 21.200 1.00 89.81 109 ALA A CA 1
ATOM 804 C C . ALA A 1 109 ? 2.429 -0.784 20.092 1.00 89.81 109 ALA A C 1
ATOM 806 O O . ALA A 1 109 ? 2.445 0.423 20.318 1.00 89.81 109 ALA A O 1
ATOM 807 N N . THR A 1 110 ? 2.673 -1.278 18.873 1.00 90.62 110 THR A N 1
ATOM 808 C CA . THR A 1 110 ? 2.949 -0.438 17.698 1.00 90.62 110 THR A CA 1
ATOM 809 C C . THR A 1 110 ? 1.820 0.563 17.456 1.00 90.62 110 THR A C 1
ATOM 811 O O . THR A 1 110 ? 2.080 1.754 17.278 1.00 90.62 110 THR A O 1
ATOM 814 N N . LEU A 1 111 ? 0.562 0.115 17.502 1.00 92.19 111 LEU A N 1
ATOM 815 C CA . LEU A 1 111 ? -0.581 1.008 17.324 1.00 92.19 111 LEU A CA 1
ATOM 816 C C . LEU A 1 111 ? -0.729 2.002 18.488 1.00 92.19 111 LEU A C 1
ATOM 818 O O . LEU A 1 111 ? -1.027 3.172 18.253 1.00 92.19 111 LEU A O 1
ATOM 822 N N . ALA A 1 112 ? -0.466 1.580 19.727 1.00 91.44 112 ALA A N 1
ATOM 823 C CA . ALA A 1 112 ? -0.452 2.472 20.885 1.00 91.44 112 ALA A CA 1
ATOM 824 C C . ALA A 1 112 ? 0.574 3.605 20.715 1.00 91.44 112 ALA A C 1
ATOM 826 O O . ALA A 1 112 ? 0.244 4.771 20.941 1.00 91.44 112 ALA A O 1
ATOM 827 N N . THR A 1 113 ? 1.782 3.289 20.237 1.00 90.19 113 THR A N 1
ATOM 828 C CA . THR A 1 113 ? 2.815 4.285 19.922 1.00 90.19 113 THR A CA 1
ATOM 829 C C . THR A 1 113 ? 2.352 5.257 18.837 1.00 90.19 113 THR A C 1
ATOM 831 O O . THR A 1 113 ? 2.520 6.466 18.994 1.00 90.19 113 THR A O 1
ATOM 834 N N . VAL A 1 114 ? 1.736 4.756 17.759 1.00 90.50 114 VAL A N 1
ATOM 835 C CA . VAL A 1 114 ? 1.193 5.593 16.671 1.00 90.50 114 VAL A CA 1
ATOM 836 C C . VAL A 1 114 ? 0.125 6.557 17.192 1.00 90.50 114 VAL A C 1
ATOM 838 O O . VAL A 1 114 ? 0.127 7.729 16.824 1.00 90.50 114 VAL A O 1
ATOM 841 N N . LEU A 1 115 ? -0.749 6.091 18.087 1.00 90.25 115 LEU A N 1
ATOM 842 C CA . LEU A 1 115 ? -1.793 6.896 18.732 1.00 90.25 115 LEU A CA 1
ATOM 843 C C . LEU A 1 115 ? -1.247 7.864 19.802 1.00 90.25 115 LEU A C 1
ATOM 845 O O . LEU A 1 115 ? -2.005 8.652 20.370 1.00 90.25 115 LEU A O 1
ATOM 849 N N . GLY A 1 116 ? 0.058 7.828 20.091 1.00 88.31 116 GLY A N 1
ATOM 850 C CA . GLY A 1 116 ? 0.687 8.655 21.121 1.00 88.31 116 GLY A CA 1
ATOM 851 C C . GLY A 1 116 ? 0.281 8.268 22.544 1.00 88.31 116 GLY A C 1
ATOM 852 O O . GLY A 1 116 ? 0.288 9.120 23.435 1.00 88.31 116 GLY A O 1
ATOM 853 N N . LEU A 1 117 ? -0.101 7.007 22.759 1.00 87.44 117 LEU A N 1
ATOM 854 C CA . LEU A 1 117 ? -0.412 6.489 24.083 1.00 87.44 117 LEU A CA 1
ATOM 855 C C . LEU A 1 117 ? 0.876 6.298 24.893 1.00 87.44 117 LEU A C 1
ATOM 857 O O . LEU A 1 117 ? 1.900 5.905 24.328 1.00 87.44 117 LEU A O 1
ATOM 861 N N . PRO A 1 118 ? 0.849 6.559 26.212 1.00 76.75 118 PRO A N 1
ATOM 862 C CA . PRO A 1 118 ? 1.970 6.227 27.074 1.00 76.75 118 PRO A CA 1
ATOM 863 C C . PRO A 1 118 ? 2.280 4.735 26.960 1.00 76.75 118 PRO A C 1
ATOM 865 O O . PRO A 1 118 ? 1.362 3.910 26.995 1.00 76.75 118 PRO A O 1
ATOM 868 N N . GLU A 1 119 ? 3.564 4.387 26.871 1.00 63.66 119 GLU A N 1
ATOM 869 C CA . GLU A 1 119 ? 3.978 3.008 27.102 1.00 63.66 119 GLU A CA 1
ATOM 870 C C . GLU A 1 119 ? 3.499 2.639 28.501 1.00 63.66 119 GLU A C 1
ATOM 872 O O . GLU A 1 119 ? 3.928 3.219 29.501 1.00 63.66 119 GLU A O 1
ATOM 877 N N . SER A 1 120 ? 2.538 1.722 28.564 1.00 56.75 120 SER A N 1
ATOM 878 C CA . SER A 1 120 ? 2.114 1.155 29.831 1.00 56.75 120 SER A CA 1
ATOM 879 C C . SER A 1 120 ? 3.273 0.282 30.287 1.00 56.75 120 SER A C 1
ATOM 881 O O . SER A 1 120 ? 3.350 -0.889 29.924 1.00 56.75 120 SER A O 1
ATOM 883 N N . SER A 1 121 ? 4.226 0.872 31.016 1.00 43.34 121 SER A N 1
ATOM 884 C CA . SER A 1 121 ? 5.189 0.116 31.809 1.00 43.34 121 SER A CA 1
ATOM 885 C C . SER A 1 121 ? 4.383 -0.930 32.555 1.00 43.34 121 SER A C 1
ATOM 887 O O . SER A 1 121 ? 3.428 -0.548 33.234 1.00 43.34 121 SER A O 1
ATOM 889 N N . ALA A 1 122 ? 4.710 -2.210 32.357 1.00 47.25 122 ALA A N 1
ATOM 890 C CA . ALA A 1 122 ? 4.091 -3.325 33.056 1.00 47.25 122 ALA A CA 1
ATOM 891 C C . ALA A 1 122 ? 3.923 -2.930 34.527 1.00 47.25 122 ALA A C 1
ATOM 893 O O . ALA A 1 122 ? 4.907 -2.804 35.253 1.00 47.25 122 ALA A O 1
ATOM 894 N N . GLN A 1 123 ? 2.697 -2.582 34.919 1.00 44.31 123 GLN A N 1
ATOM 895 C CA . GLN A 1 123 ? 2.456 -2.028 36.237 1.00 44.31 123 GLN A CA 1
ATOM 896 C C . GLN A 1 123 ? 2.684 -3.178 37.212 1.00 44.31 123 GLN A C 1
ATOM 898 O O . GLN A 1 123 ? 1.923 -4.144 37.233 1.00 44.31 123 GLN A O 1
ATOM 903 N N . GLU A 1 124 ? 3.752 -3.069 37.997 1.00 40.16 124 GLU A N 1
ATOM 904 C CA . GLU A 1 124 ? 3.941 -3.803 39.240 1.00 40.16 124 GLU A CA 1
ATOM 905 C C . GLU A 1 124 ? 2.692 -3.566 40.110 1.00 40.16 124 GLU A C 1
ATOM 907 O O . GLU A 1 124 ? 2.507 -2.505 40.707 1.00 40.16 124 GLU A O 1
ATOM 912 N N . GLY A 1 125 ? 1.768 -4.526 40.093 1.00 48.16 125 GLY A N 1
ATOM 913 C CA . GLY A 1 125 ? 0.489 -4.487 40.796 1.00 48.16 125 GLY A CA 1
ATOM 914 C C . GLY A 1 125 ? -0.191 -5.862 40.743 1.00 48.16 125 GLY A C 1
ATOM 915 O O . GLY A 1 125 ? 0.065 -6.628 39.813 1.00 48.16 125 GLY A O 1
ATOM 916 N N . PRO A 1 126 ? -1.003 -6.235 41.752 1.00 41.81 126 PRO A N 1
ATOM 917 C CA . PRO A 1 126 ? -1.469 -7.609 41.923 1.00 41.81 126 PRO A CA 1
ATOM 918 C C . PRO A 1 126 ? -2.311 -8.092 40.731 1.00 41.81 126 PRO A C 1
ATOM 920 O O . PRO A 1 126 ? -3.272 -7.448 40.309 1.00 41.81 126 PRO A O 1
ATOM 923 N N . ALA A 1 127 ? -1.935 -9.265 40.223 1.00 49.53 127 ALA A N 1
ATOM 924 C CA . ALA A 1 127 ? -2.275 -9.841 38.922 1.00 49.53 127 ALA A CA 1
ATOM 925 C C . ALA A 1 127 ? -3.746 -10.272 38.701 1.00 49.53 127 ALA A C 1
ATOM 927 O O . ALA A 1 127 ? -3.998 -11.137 37.867 1.00 49.53 127 ALA A O 1
ATOM 928 N N . SER A 1 128 ? -4.735 -9.727 39.425 1.00 43.22 128 SER A N 1
ATOM 929 C CA . SER A 1 128 ? -6.118 -10.240 39.346 1.00 43.22 128 SER A CA 1
ATOM 930 C C . SER A 1 128 ? -7.254 -9.209 39.280 1.00 43.22 128 SER A C 1
ATOM 932 O O . SER A 1 128 ? -8.405 -9.605 39.454 1.00 43.22 128 SER A O 1
ATOM 934 N N . ALA A 1 129 ? -6.997 -7.918 39.030 1.00 46.09 129 ALA A N 1
ATOM 935 C CA . ALA A 1 129 ? -8.076 -6.911 39.028 1.00 46.09 129 ALA A CA 1
ATOM 936 C C . ALA A 1 129 ? -8.066 -5.871 37.887 1.00 46.09 129 ALA A C 1
ATOM 938 O O . ALA A 1 129 ? -8.894 -4.966 37.914 1.00 46.09 129 ALA A O 1
ATOM 939 N N . ALA A 1 130 ? -7.179 -5.956 36.888 1.00 49.56 130 ALA A N 1
ATOM 940 C CA . ALA A 1 130 ? -7.002 -4.851 35.929 1.00 49.56 130 ALA A CA 1
ATOM 941 C C . ALA A 1 130 ? -6.753 -5.282 34.473 1.00 49.56 130 ALA A C 1
ATOM 943 O O . ALA A 1 130 ? -6.041 -4.601 33.739 1.00 49.56 130 ALA A O 1
ATOM 944 N N . TYR A 1 131 ? -7.322 -6.406 34.044 1.00 52.44 131 TYR A N 1
ATOM 945 C CA . TYR A 1 131 ? -7.326 -6.772 32.629 1.00 52.44 131 TYR A CA 1
ATOM 946 C C . TYR A 1 131 ? -8.624 -6.275 31.989 1.00 52.44 131 TYR A C 1
ATOM 948 O O . TYR A 1 131 ? -9.709 -6.545 32.506 1.00 52.44 131 TYR A O 1
ATOM 956 N N . GLY A 1 132 ? -8.515 -5.504 30.907 1.00 60.94 132 GLY A N 1
ATOM 957 C CA . GLY A 1 132 ? -9.663 -5.105 30.105 1.00 60.94 132 GLY A CA 1
ATOM 958 C C . GLY A 1 132 ? -10.203 -6.279 29.277 1.00 60.94 132 GLY A C 1
ATOM 959 O O . GLY A 1 132 ? -9.784 -7.426 29.465 1.00 60.94 132 GLY A O 1
ATOM 960 N N . PRO A 1 133 ? -11.153 -6.027 28.363 1.00 59.59 133 PRO A N 1
ATOM 961 C CA . PRO A 1 133 ? -11.895 -7.074 27.659 1.00 59.59 133 PRO A CA 1
ATOM 962 C C . PRO A 1 133 ? -11.013 -8.037 26.847 1.00 59.59 133 PRO A C 1
ATOM 964 O O . PRO A 1 133 ? -11.453 -9.144 26.552 1.00 59.59 133 PRO A O 1
ATOM 967 N N . SER A 1 134 ? -9.778 -7.651 26.502 1.00 61.69 134 SER A N 1
ATOM 968 C CA . SER A 1 134 ? -8.857 -8.492 25.728 1.00 61.69 134 SER A CA 1
ATOM 969 C C . SER A 1 134 ? -7.807 -9.244 26.554 1.00 61.69 134 SER A C 1
ATOM 971 O O . SER A 1 134 ? -7.088 -10.079 26.003 1.00 61.69 134 SER A O 1
ATOM 973 N N . GLY A 1 135 ? -7.662 -8.949 27.852 1.00 66.94 135 GLY A N 1
ATO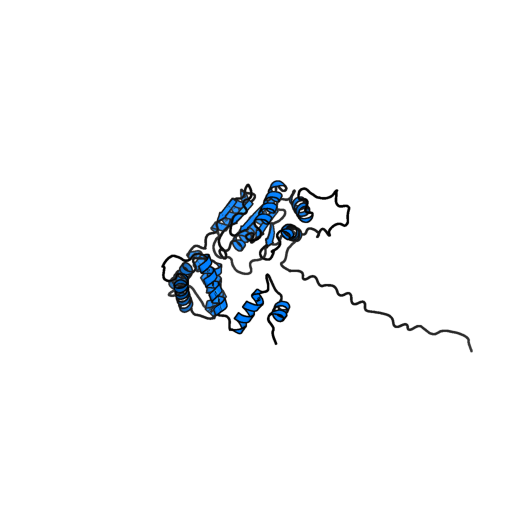M 974 C CA . GLY A 1 135 ? -6.571 -9.507 28.661 1.00 66.94 135 GLY A CA 1
ATOM 975 C C . GLY A 1 135 ? -5.181 -8.952 28.327 1.00 66.94 135 GLY A C 1
ATOM 976 O O . GLY A 1 135 ? -4.188 -9.412 28.889 1.00 66.94 135 GLY A O 1
ATOM 977 N N . ARG A 1 136 ? -5.086 -7.979 27.410 1.00 76.75 136 ARG A N 1
ATOM 978 C CA . ARG A 1 136 ? -3.832 -7.438 26.873 1.00 76.75 136 ARG A CA 1
ATOM 979 C C . ARG A 1 136 ? -3.786 -5.922 27.108 1.00 76.75 136 ARG A C 1
ATOM 981 O O . ARG A 1 136 ? -4.442 -5.187 26.371 1.00 76.75 136 ARG A O 1
ATOM 988 N N . PRO A 1 137 ? -2.962 -5.422 28.049 1.00 80.62 137 PRO A N 1
ATOM 989 C CA . PRO A 1 137 ? -2.984 -4.013 28.458 1.00 80.62 137 PRO A CA 1
ATOM 990 C C . PRO A 1 137 ? -2.832 -3.007 27.308 1.00 80.62 137 PRO A C 1
ATOM 992 O O . PRO A 1 137 ? -3.560 -2.020 27.251 1.00 80.62 137 PRO A O 1
ATOM 995 N N . ALA A 1 138 ? -1.926 -3.267 26.358 1.00 84.62 138 ALA A N 1
ATOM 996 C CA . ALA A 1 138 ? -1.720 -2.386 25.207 1.00 84.62 138 ALA A CA 1
ATOM 997 C C . ALA A 1 138 ? -2.938 -2.349 24.268 1.00 84.62 138 ALA A C 1
ATOM 999 O O . ALA A 1 138 ? -3.319 -1.286 23.786 1.00 84.62 138 ALA A O 1
ATOM 1000 N N . LEU A 1 139 ? -3.575 -3.499 24.036 1.00 86.50 139 LEU A N 1
ATOM 1001 C CA . LEU A 1 139 ? -4.765 -3.601 23.194 1.00 86.50 139 LEU A CA 1
ATOM 1002 C C . LEU A 1 139 ? -5.974 -2.940 23.863 1.00 86.50 139 LEU A C 1
ATOM 1004 O O . LEU A 1 139 ? -6.689 -2.176 23.219 1.00 86.50 139 LEU A O 1
ATOM 1008 N N . ASP A 1 140 ? -6.151 -3.166 25.165 1.00 86.19 140 ASP A N 1
ATOM 1009 C CA . ASP A 1 140 ? -7.201 -2.524 25.955 1.00 86.19 140 ASP A CA 1
ATOM 1010 C C . ASP A 1 140 ? -7.045 -0.995 25.956 1.00 86.19 140 ASP A C 1
ATOM 1012 O O . ASP A 1 140 ? -8.028 -0.276 25.779 1.00 86.19 140 ASP A O 1
ATOM 1016 N N . ALA A 1 141 ? -5.814 -0.485 26.083 1.00 89.25 141 ALA A N 1
ATOM 1017 C CA . ALA A 1 141 ? -5.528 0.948 26.023 1.00 89.25 141 ALA A CA 1
ATOM 1018 C C . ALA A 1 141 ? -5.843 1.555 24.645 1.00 89.25 141 ALA A C 1
ATOM 1020 O O . ALA A 1 141 ? -6.445 2.628 24.569 1.00 89.25 141 ALA A O 1
ATOM 1021 N N . VAL A 1 142 ? -5.479 0.864 23.558 1.00 92.06 142 VAL A N 1
ATOM 1022 C CA . VAL A 1 142 ? -5.819 1.269 22.184 1.00 92.06 142 VAL A CA 1
ATOM 1023 C C . VAL A 1 142 ? -7.333 1.347 22.004 1.00 92.06 142 VAL A C 1
ATOM 1025 O O . VAL A 1 142 ? -7.849 2.370 21.554 1.00 92.06 142 VAL A O 1
ATOM 1028 N N . VAL A 1 143 ? -8.060 0.297 22.388 1.00 91.81 143 VAL A N 1
ATOM 1029 C CA . VAL A 1 143 ? -9.520 0.240 22.244 1.00 91.81 143 VAL A CA 1
ATOM 1030 C C . VAL A 1 143 ? -10.197 1.313 23.092 1.00 91.81 143 VAL A C 1
ATOM 1032 O O . VAL A 1 143 ? -11.052 2.038 22.587 1.00 91.81 143 VAL A O 1
ATOM 1035 N N . ALA A 1 144 ? -9.785 1.477 24.352 1.00 91.12 144 ALA A N 1
ATOM 1036 C CA . ALA A 1 144 ? -10.317 2.512 25.233 1.00 91.12 144 ALA A CA 1
ATOM 1037 C C . ALA A 1 144 ? -10.090 3.921 24.666 1.00 91.12 144 ALA A C 1
ATOM 1039 O O . ALA A 1 144 ? -10.988 4.758 24.723 1.00 91.12 144 ALA A O 1
ATOM 1040 N N . HIS A 1 145 ? -8.922 4.177 24.068 1.00 92.06 145 HIS A N 1
ATOM 1041 C CA . HIS A 1 145 ? -8.631 5.454 23.424 1.00 92.06 145 HIS A CA 1
ATOM 1042 C C . HIS A 1 145 ? -9.508 5.718 22.195 1.00 92.06 145 HIS A C 1
ATOM 1044 O O . HIS A 1 145 ? -9.875 6.866 21.943 1.00 92.06 145 HIS A O 1
ATOM 1050 N N . LEU A 1 146 ? -9.816 4.674 21.423 1.00 94.88 146 LEU A N 1
ATOM 1051 C CA . LEU A 1 146 ? -10.569 4.749 20.172 1.00 94.88 146 LEU A CA 1
ATOM 1052 C C . LEU A 1 146 ? -12.094 4.749 20.366 1.00 94.88 146 LEU A C 1
ATOM 1054 O O . LEU A 1 146 ? -12.802 5.255 19.499 1.00 94.88 146 LEU A O 1
ATOM 1058 N N . ARG A 1 147 ? -12.598 4.218 21.487 1.00 94.25 147 ARG A N 1
ATOM 1059 C CA . ARG A 1 147 ? -14.028 3.964 21.752 1.00 94.25 147 ARG A CA 1
ATOM 1060 C C . ARG A 1 147 ? -14.953 5.148 21.451 1.00 94.25 147 ARG A C 1
ATOM 1062 O O . ARG A 1 147 ? -16.013 4.956 20.862 1.00 94.25 147 ARG A O 1
ATOM 1069 N N . GLU A 1 148 ? -14.551 6.358 21.831 1.00 92.31 148 GLU A N 1
ATOM 1070 C CA . GLU A 1 148 ? -15.359 7.582 21.689 1.00 92.31 148 GLU A CA 1
ATOM 1071 C C . GLU A 1 148 ? -14.901 8.488 20.530 1.00 92.31 148 GLU A C 1
ATOM 1073 O O . GLU A 1 148 ? -15.327 9.637 20.438 1.00 92.31 148 GLU A O 1
ATOM 1078 N N . ARG A 1 149 ? -14.028 7.992 19.642 1.00 94.94 149 ARG A N 1
ATOM 1079 C CA . ARG A 1 149 ? -13.422 8.782 18.562 1.00 94.94 149 ARG A CA 1
ATOM 1080 C C . ARG A 1 149 ? -14.018 8.484 17.194 1.00 94.94 149 ARG A C 1
ATOM 1082 O O . ARG A 1 149 ? -14.396 7.356 16.880 1.00 94.94 149 ARG A O 1
ATOM 1089 N N . GLN A 1 150 ? -13.996 9.499 16.342 1.00 96.38 150 GLN A N 1
ATOM 1090 C CA . GLN A 1 150 ? -14.203 9.411 14.903 1.00 96.38 150 GLN A CA 1
ATOM 1091 C C . GLN A 1 150 ? -12.853 9.490 14.184 1.00 96.38 150 GLN A C 1
ATOM 1093 O O . GLN A 1 150 ? -12.396 10.562 13.776 1.00 96.38 150 GLN A O 1
ATOM 1098 N N . ALA A 1 151 ? -12.198 8.335 14.057 1.00 96.88 151 ALA A N 1
ATOM 1099 C CA . ALA A 1 151 ? -10.843 8.208 13.524 1.00 96.88 151 ALA A CA 1
ATOM 1100 C C . ALA A 1 151 ? -10.750 7.149 12.414 1.00 96.88 151 ALA A C 1
ATOM 1102 O O . ALA A 1 151 ? -11.551 6.213 12.352 1.00 96.88 151 ALA A O 1
ATOM 1103 N N . LEU A 1 152 ? -9.730 7.280 11.566 1.00 97.94 152 LEU A N 1
ATOM 1104 C CA . LEU A 1 152 ? -9.340 6.256 10.596 1.00 97.94 152 LEU A CA 1
ATOM 1105 C C . LEU A 1 152 ? -8.024 5.617 11.029 1.00 97.94 152 LEU A C 1
ATOM 1107 O O . LEU A 1 152 ? -7.032 6.321 11.213 1.00 97.94 152 LEU A O 1
ATOM 1111 N N . VAL A 1 153 ? -8.002 4.292 11.147 1.00 97.50 153 VAL A N 1
ATOM 1112 C CA . VAL A 1 153 ? -6.774 3.516 11.353 1.00 97.50 153 VAL A CA 1
ATOM 1113 C C . VAL A 1 153 ? -6.379 2.865 10.033 1.00 97.50 153 VAL A C 1
ATOM 1115 O O . VAL A 1 153 ? -7.151 2.110 9.448 1.00 97.50 153 VAL A O 1
ATOM 1118 N N . VAL A 1 154 ? -5.175 3.161 9.555 1.00 98.19 154 VAL A N 1
ATOM 1119 C CA . VAL A 1 154 ? -4.588 2.560 8.359 1.00 98.19 154 VAL A CA 1
ATOM 1120 C C . VAL A 1 154 ? -3.610 1.471 8.790 1.00 98.19 154 VAL A C 1
ATOM 1122 O O . VAL A 1 154 ? -2.608 1.774 9.436 1.00 98.19 154 VAL A O 1
ATOM 1125 N N . LEU A 1 155 ? -3.893 0.220 8.434 1.00 97.62 155 LEU A N 1
ATOM 1126 C CA . LEU A 1 155 ? -3.001 -0.922 8.644 1.00 97.62 155 LEU A CA 1
ATOM 1127 C C . LEU A 1 155 ? -2.320 -1.254 7.313 1.00 97.62 155 LEU A C 1
ATOM 1129 O O . LEU A 1 155 ? -2.953 -1.793 6.406 1.00 97.62 155 LEU A O 1
ATOM 1133 N N . ASP A 1 156 ? -1.049 -0.895 7.157 1.00 95.19 156 ASP A N 1
ATOM 1134 C CA . ASP A 1 156 ? -0.342 -1.091 5.889 1.00 95.19 156 ASP A CA 1
ATOM 1135 C C . ASP A 1 156 ? 0.533 -2.351 5.918 1.00 95.19 156 ASP A C 1
ATOM 1137 O O . ASP A 1 156 ? 1.331 -2.538 6.835 1.00 95.19 156 ASP A O 1
ATOM 1141 N N . THR A 1 157 ? 0.432 -3.177 4.872 1.00 90.06 157 THR A N 1
ATOM 1142 C CA . THR A 1 157 ? 1.212 -4.412 4.666 1.00 90.06 157 THR A CA 1
ATOM 1143 C C . THR A 1 157 ? 0.848 -5.537 5.649 1.00 90.06 157 THR A C 1
ATOM 1145 O O . THR A 1 157 ? 1.704 -6.160 6.271 1.00 90.06 157 THR A O 1
ATOM 1148 N N . CYS A 1 158 ? -0.444 -5.849 5.782 1.00 91.69 158 CYS A N 1
ATOM 1149 C CA . CYS A 1 158 ? -0.956 -6.860 6.718 1.00 91.69 158 CYS A CA 1
ATOM 1150 C C . CYS A 1 158 ? -0.626 -8.318 6.349 1.00 91.69 158 CYS A C 1
ATOM 1152 O O . CYS A 1 158 ? -0.837 -9.203 7.171 1.00 91.69 158 CYS A O 1
ATOM 1154 N N . GLU A 1 159 ? -0.127 -8.610 5.142 1.00 85.88 159 GLU A N 1
ATOM 1155 C CA . GLU A 1 159 ? -0.035 -9.982 4.598 1.00 85.88 159 GLU A CA 1
ATOM 1156 C C . GLU A 1 159 ? 0.751 -11.007 5.434 1.00 85.88 159 GLU A C 1
ATOM 1158 O O . GLU A 1 159 ? 0.574 -12.206 5.237 1.00 85.88 159 GLU A O 1
ATOM 1163 N N . HIS A 1 160 ? 1.618 -10.553 6.336 1.00 82.56 160 HIS A N 1
ATOM 1164 C CA . HIS A 1 160 ? 2.431 -11.399 7.212 1.00 82.56 160 HIS A CA 1
ATOM 1165 C C . HIS A 1 160 ? 1.912 -11.451 8.659 1.00 82.56 160 HIS A C 1
ATOM 1167 O O . HIS A 1 160 ? 2.426 -12.228 9.454 1.00 82.56 160 HIS A O 1
ATOM 1173 N N . LEU A 1 161 ? 0.885 -10.657 8.985 1.00 90.81 161 LEU A N 1
ATOM 1174 C CA . LEU A 1 161 ? 0.260 -10.544 10.308 1.00 90.81 161 LEU A CA 1
ATOM 1175 C C . LEU A 1 161 ? -1.269 -10.641 10.210 1.00 90.81 161 LEU A C 1
ATOM 1177 O O . LEU A 1 161 ? -1.978 -9.949 10.940 1.00 90.81 161 LEU A O 1
ATOM 1181 N N . LEU A 1 162 ? -1.787 -11.448 9.282 1.00 88.31 162 LEU A N 1
ATOM 1182 C CA . LEU A 1 162 ? -3.213 -11.466 8.936 1.00 88.31 162 LEU A CA 1
ATOM 1183 C C . LEU A 1 162 ? -4.104 -11.716 10.147 1.00 88.31 162 LEU A C 1
ATOM 1185 O O . LEU A 1 162 ? -4.937 -10.868 10.446 1.00 88.31 162 LEU A O 1
ATOM 1189 N N . ASP A 1 163 ? -3.857 -12.793 10.893 1.00 89.88 163 ASP A N 1
ATOM 1190 C CA . ASP A 1 163 ? -4.667 -13.157 12.062 1.00 89.88 163 ASP A CA 1
ATOM 1191 C C . ASP A 1 163 ? -4.658 -12.058 13.134 1.00 89.88 163 ASP A C 1
ATOM 1193 O O . ASP A 1 163 ? -5.680 -11.747 13.745 1.00 89.88 163 ASP A O 1
ATOM 1197 N N . ALA A 1 164 ? -3.506 -11.417 13.341 1.00 92.38 164 ALA A N 1
ATOM 1198 C CA . ALA A 1 164 ? -3.358 -10.346 14.320 1.00 92.38 164 ALA A CA 1
ATOM 1199 C C . ALA A 1 164 ? -4.063 -9.059 13.881 1.00 92.38 164 ALA A C 1
ATOM 1201 O O . ALA A 1 164 ? -4.738 -8.414 14.685 1.00 92.38 164 ALA A O 1
ATOM 1202 N N . CYS A 1 165 ? -3.938 -8.699 12.601 1.00 95.62 165 CYS A N 1
ATOM 1203 C CA . CYS A 1 165 ? -4.638 -7.561 12.014 1.00 95.62 165 CYS A CA 1
ATOM 1204 C C . CYS A 1 165 ? -6.151 -7.789 12.016 1.00 95.62 165 CYS A C 1
ATOM 1206 O O . CYS A 1 165 ? -6.898 -6.867 12.335 1.00 95.62 165 CYS A O 1
ATOM 1208 N N . ALA A 1 166 ? -6.593 -9.011 11.714 1.00 95.12 166 ALA A N 1
ATOM 1209 C CA . ALA A 1 166 ? -7.990 -9.410 11.737 1.00 95.12 166 ALA A CA 1
ATOM 1210 C C . ALA A 1 166 ? -8.573 -9.300 13.150 1.00 95.12 166 ALA A C 1
ATOM 1212 O O . ALA A 1 166 ? -9.575 -8.617 13.347 1.00 95.12 166 ALA A O 1
ATOM 1213 N N . ALA A 1 167 ? -7.900 -9.877 14.152 1.00 94.19 167 ALA A N 1
ATOM 1214 C CA . ALA A 1 167 ? -8.325 -9.805 15.549 1.00 94.19 167 ALA A CA 1
ATOM 1215 C C . ALA A 1 167 ? -8.384 -8.359 16.074 1.00 94.19 167 ALA A C 1
ATOM 1217 O O . ALA A 1 167 ? -9.338 -7.981 16.758 1.00 94.19 167 ALA A O 1
ATOM 1218 N N 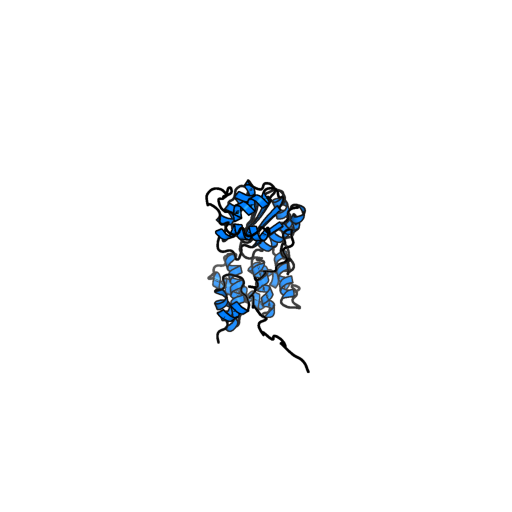. LEU A 1 168 ? -7.387 -7.535 15.732 1.00 94.88 168 LEU A N 1
ATOM 1219 C CA . LEU A 1 168 ? -7.365 -6.115 16.078 1.00 94.88 168 LEU A CA 1
ATOM 1220 C C . LEU A 1 168 ? -8.522 -5.359 15.412 1.00 94.88 168 LEU A C 1
ATOM 1222 O O . LEU A 1 168 ? -9.234 -4.622 16.093 1.00 94.88 168 LEU A O 1
ATOM 1226 N N . ALA A 1 169 ? -8.712 -5.533 14.102 1.00 96.56 169 ALA A N 1
ATOM 1227 C CA . ALA A 1 169 ? -9.771 -4.866 13.354 1.00 96.56 169 ALA A CA 1
ATOM 1228 C C . ALA A 1 169 ? -11.152 -5.265 13.885 1.00 96.56 169 ALA A C 1
ATOM 1230 O O . ALA A 1 169 ? -11.955 -4.391 14.187 1.00 96.56 169 ALA A O 1
ATOM 1231 N N . ASP A 1 170 ? -11.407 -6.558 14.081 1.00 95.81 170 ASP A N 1
ATOM 1232 C CA . ASP A 1 170 ? -12.667 -7.080 14.617 1.00 95.81 170 ASP A CA 1
ATOM 1233 C C . ASP A 1 170 ? -12.986 -6.482 16.001 1.00 95.81 170 ASP A C 1
ATOM 1235 O O . ASP A 1 170 ? -14.092 -5.999 16.252 1.00 95.81 170 ASP A O 1
ATOM 1239 N N . LEU A 1 171 ? -11.993 -6.417 16.896 1.00 94.31 171 LEU A N 1
ATOM 1240 C CA . LEU A 1 171 ? -12.171 -5.805 18.213 1.00 94.31 171 LEU A CA 1
ATOM 1241 C C . LEU A 1 171 ? -12.439 -4.294 18.128 1.00 94.31 171 LEU A C 1
ATOM 1243 O O . LEU A 1 171 ? -13.381 -3.810 18.754 1.00 94.31 171 LEU A O 1
ATOM 1247 N N . VAL A 1 172 ? -11.658 -3.549 17.340 1.00 94.88 172 VAL A N 1
ATOM 1248 C CA . VAL A 1 172 ? -11.861 -2.102 17.142 1.00 94.88 172 VAL A CA 1
ATOM 1249 C C . VAL A 1 172 ? -13.241 -1.823 16.546 1.00 94.88 172 VAL A C 1
ATOM 1251 O O . VAL A 1 172 ? -13.938 -0.913 16.991 1.00 94.88 172 VAL A O 1
ATOM 1254 N N . LEU A 1 173 ? -13.680 -2.620 15.573 1.00 95.44 173 LEU A N 1
ATOM 1255 C CA . LEU A 1 173 ? -14.977 -2.437 14.929 1.00 95.44 173 LEU A CA 1
ATOM 1256 C C . LEU A 1 173 ? -16.140 -2.669 15.898 1.00 95.44 173 LEU A C 1
ATOM 1258 O O . LEU A 1 173 ? -17.122 -1.920 15.845 1.00 95.44 173 LEU A O 1
ATOM 1262 N N . ARG A 1 174 ? -16.020 -3.650 16.800 1.00 94.75 174 ARG A N 1
ATOM 1263 C CA . ARG A 1 174 ? -17.022 -3.928 17.839 1.00 94.75 174 ARG A CA 1
ATOM 1264 C C . ARG A 1 174 ? -17.062 -2.864 18.933 1.00 94.75 174 ARG A C 1
ATOM 1266 O O . ARG A 1 174 ? -18.146 -2.453 19.332 1.00 94.75 174 ARG A O 1
ATOM 1273 N N . GLU A 1 175 ? -15.903 -2.403 19.390 1.00 94.81 175 GLU A N 1
ATOM 1274 C CA . GLU A 1 175 ? -15.795 -1.573 20.598 1.00 94.81 175 GLU A CA 1
ATOM 1275 C C . GLU A 1 175 ? -15.741 -0.062 20.331 1.00 94.81 175 GLU A C 1
ATOM 1277 O O . GLU A 1 175 ? -15.987 0.724 21.244 1.00 94.81 175 GLU A O 1
ATOM 1282 N N . ALA A 1 176 ? -15.420 0.364 19.106 1.00 95.69 176 ALA A N 1
ATOM 1283 C CA . ALA A 1 176 ? -15.242 1.771 18.744 1.00 95.69 176 ALA A CA 1
ATOM 1284 C C . ALA A 1 176 ? -16.079 2.144 17.506 1.00 95.69 176 ALA A C 1
ATOM 1286 O O . ALA A 1 176 ? -15.534 2.243 16.405 1.00 95.69 176 ALA A O 1
ATOM 1287 N N . PRO A 1 177 ? -17.405 2.359 17.643 1.00 94.19 177 PRO A N 1
ATOM 1288 C CA . PRO A 1 177 ? -18.335 2.508 16.516 1.00 94.19 177 PRO A CA 1
ATOM 1289 C C . PRO A 1 177 ? -18.025 3.685 15.577 1.00 94.19 177 PRO A C 1
ATOM 1291 O O . PRO A 1 177 ? -18.395 3.638 14.405 1.00 94.19 177 PRO A O 1
ATOM 1294 N N . GLY A 1 178 ? -17.332 4.720 16.064 1.00 96.12 178 GLY A N 1
ATOM 1295 C CA . GLY A 1 178 ? -16.887 5.862 15.259 1.00 96.12 178 GLY A CA 1
ATOM 1296 C C . GLY A 1 178 ? -15.619 5.610 14.435 1.00 96.12 178 GLY A C 1
ATOM 1297 O O . GLY A 1 178 ? -15.269 6.435 13.592 1.00 96.12 178 GLY A O 1
ATOM 1298 N N . VAL A 1 179 ? -14.934 4.481 14.640 1.00 97.69 179 VAL A N 1
ATOM 1299 C CA . VAL A 1 179 ? -13.663 4.173 13.978 1.00 97.69 179 VAL A CA 1
ATOM 1300 C C . VAL A 1 179 ? -13.874 3.342 12.719 1.00 97.69 179 VAL A C 1
ATOM 1302 O O . VAL A 1 179 ? -14.675 2.399 12.698 1.00 97.69 179 VAL A O 1
ATOM 1305 N N . SER A 1 180 ? -13.136 3.715 11.672 1.00 98.31 180 SER A N 1
ATOM 1306 C CA . SER A 1 180 ? -12.982 2.950 10.431 1.00 98.31 180 SER A CA 1
ATOM 1307 C C . SER A 1 180 ? -11.555 2.415 10.302 1.00 98.31 180 SER A C 1
ATOM 1309 O O . SER A 1 180 ? -10.609 3.023 10.806 1.00 98.31 180 SER A O 1
ATOM 1311 N N . VAL A 1 181 ? -11.397 1.302 9.593 1.00 98.44 181 VAL A N 1
ATOM 1312 C CA . VAL A 1 181 ? -10.116 0.658 9.304 1.00 98.44 181 VAL A CA 1
ATOM 1313 C C . VAL A 1 181 ? -9.917 0.574 7.791 1.00 98.44 181 VAL A C 1
ATOM 1315 O O . VAL A 1 181 ? -10.785 0.087 7.065 1.00 98.44 181 VAL A O 1
ATOM 1318 N N . LEU A 1 182 ? -8.761 1.040 7.320 1.00 98.62 182 LEU A N 1
ATOM 1319 C CA . LEU A 1 182 ? -8.284 0.854 5.952 1.00 98.62 182 LEU A CA 1
ATOM 1320 C C . LEU A 1 182 ? -7.044 -0.037 5.985 1.00 98.62 182 LEU A C 1
ATOM 1322 O O . LEU A 1 182 ? -6.005 0.372 6.491 1.00 98.62 182 LEU A O 1
ATOM 1326 N N . ALA A 1 183 ? -7.135 -1.242 5.440 1.00 98.31 183 ALA A N 1
ATOM 1327 C CA . ALA A 1 183 ? -6.023 -2.181 5.412 1.00 98.31 183 ALA A CA 1
ATOM 1328 C C . ALA A 1 183 ? -5.434 -2.324 4.004 1.00 98.31 183 ALA A C 1
ATOM 1330 O O . ALA A 1 183 ? -6.148 -2.210 3.005 1.00 98.31 183 ALA A O 1
ATOM 1331 N N . THR A 1 184 ? -4.140 -2.627 3.907 1.00 95.19 184 THR A N 1
ATOM 1332 C CA . THR A 1 184 ? -3.526 -3.113 2.664 1.00 95.19 184 THR A CA 1
ATOM 1333 C C . THR A 1 184 ? -2.936 -4.497 2.880 1.00 95.19 184 THR A C 1
ATOM 1335 O O . THR A 1 184 ? -2.280 -4.768 3.884 1.00 95.19 184 THR A O 1
ATOM 1338 N N . SER A 1 185 ? -3.187 -5.407 1.942 1.00 91.00 185 SER A N 1
ATOM 1339 C CA . SER A 1 185 ? -2.739 -6.795 2.064 1.00 91.00 185 SER A CA 1
ATOM 1340 C C . SER A 1 185 ? -2.663 -7.481 0.701 1.00 91.00 185 SER A C 1
ATOM 1342 O O . SER A 1 185 ? -3.107 -6.954 -0.320 1.00 91.00 185 SER A O 1
ATOM 1344 N N . ARG A 1 186 ? -2.082 -8.677 0.642 1.00 87.06 186 ARG A N 1
ATOM 1345 C CA . ARG A 1 186 ? -2.166 -9.545 -0.545 1.00 87.06 186 ARG A CA 1
ATOM 1346 C C . ARG A 1 186 ? -3.473 -10.328 -0.612 1.00 87.06 186 ARG A C 1
ATOM 1348 O O . ARG A 1 186 ? -3.892 -10.680 -1.709 1.00 87.06 186 ARG A O 1
ATOM 1355 N N . GLN A 1 187 ? -4.095 -10.564 0.537 1.00 85.50 187 GLN A N 1
ATOM 1356 C CA . GLN A 1 187 ? -5.327 -11.331 0.696 1.00 85.50 187 GLN A CA 1
ATOM 1357 C C . GLN A 1 187 ? -6.246 -10.675 1.743 1.00 85.50 187 GLN A C 1
ATOM 1359 O O . GLN A 1 187 ? -5.760 -9.812 2.481 1.00 85.50 187 GLN A O 1
ATOM 1364 N N . PRO A 1 188 ? -7.547 -11.014 1.774 1.00 91.50 188 PRO A N 1
ATOM 1365 C CA . PRO A 1 188 ? -8.484 -10.519 2.788 1.00 91.50 188 PRO A CA 1
ATOM 1366 C C . PRO A 1 188 ? -8.003 -10.755 4.228 1.00 91.50 188 PRO A C 1
ATOM 1368 O O . PRO A 1 188 ? -7.153 -11.615 4.465 1.00 91.50 188 PRO A O 1
ATOM 1371 N N . LEU A 1 189 ? -8.535 -9.976 5.173 1.00 91.88 189 LEU A N 1
ATOM 1372 C CA . LEU A 1 189 ? -8.362 -10.214 6.610 1.00 91.88 189 LEU A CA 1
ATOM 1373 C C . LEU A 1 189 ? -9.368 -11.243 7.155 1.00 91.88 189 LEU A C 1
ATOM 1375 O O . LEU A 1 189 ? -9.158 -11.760 8.246 1.00 91.88 189 LEU A O 1
ATOM 1379 N N . ASP A 1 190 ? -10.445 -11.516 6.415 1.00 92.44 190 ASP A N 1
ATOM 1380 C CA . ASP A 1 190 ? -11.546 -12.416 6.771 1.00 92.44 190 ASP A CA 1
ATOM 1381 C C . ASP A 1 190 ? -12.275 -11.998 8.065 1.00 92.44 190 ASP A C 1
ATOM 1383 O O . ASP A 1 190 ? -12.600 -12.807 8.936 1.00 92.44 190 ASP A O 1
ATOM 1387 N N . VAL A 1 191 ? -12.573 -10.696 8.175 1.00 94.81 191 VAL A N 1
ATOM 1388 C CA . VAL A 1 191 ? -13.297 -10.090 9.311 1.00 94.81 191 VAL A CA 1
ATOM 1389 C C . VAL A 1 191 ? -14.751 -9.768 8.928 1.00 94.81 191 VAL A C 1
ATOM 1391 O O . VAL A 1 191 ? -15.002 -9.267 7.828 1.00 94.81 191 VAL A O 1
ATOM 1394 N N . PRO A 1 192 ? -15.748 -9.978 9.812 1.00 91.81 192 PRO A N 1
ATOM 1395 C CA . PRO A 1 192 ? -17.126 -9.577 9.538 1.00 91.81 192 PRO A CA 1
ATOM 1396 C C . PRO A 1 192 ? -17.259 -8.088 9.180 1.00 91.81 192 PRO A C 1
ATOM 1398 O O . PRO A 1 192 ? -16.776 -7.211 9.894 1.00 91.81 192 PRO A O 1
ATOM 1401 N N . GLY A 1 193 ? -17.955 -7.795 8.078 1.00 91.69 193 GLY A N 1
ATOM 1402 C CA . GLY A 1 193 ? -18.109 -6.426 7.574 1.00 91.69 193 GLY A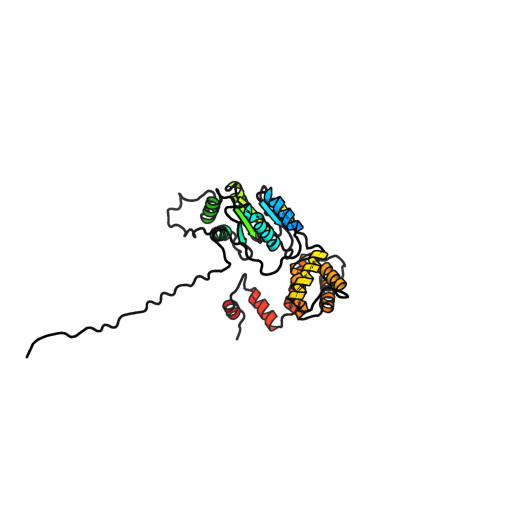 CA 1
ATOM 1403 C C . GLY A 1 193 ? -16.904 -5.899 6.788 1.00 91.69 193 GLY A C 1
ATOM 1404 O O . GLY A 1 193 ? -16.882 -4.716 6.451 1.00 91.69 193 GLY A O 1
ATOM 1405 N N . GLU A 1 194 ? -15.918 -6.749 6.481 1.00 97.31 194 GLU A N 1
ATOM 1406 C CA . GLU A 1 194 ? -14.832 -6.421 5.562 1.00 97.31 194 GLU A CA 1
ATOM 1407 C C . GLU A 1 194 ? -15.343 -6.232 4.131 1.00 97.31 194 GLU A C 1
ATOM 1409 O O . GLU A 1 194 ? -15.996 -7.099 3.549 1.00 97.31 194 GLU A O 1
ATOM 1414 N N . HIS A 1 195 ? -14.974 -5.105 3.529 1.00 98.25 195 HIS A N 1
ATOM 1415 C CA . HIS A 1 195 ? -15.123 -4.879 2.101 1.00 98.25 195 HIS A CA 1
ATOM 1416 C C . HIS A 1 195 ? -13.756 -4.936 1.429 1.00 98.25 195 HIS A C 1
ATOM 1418 O O . HIS A 1 195 ? -12.923 -4.049 1.607 1.00 98.25 195 HIS A O 1
ATOM 1424 N N . CYS A 1 196 ? -13.523 -5.962 0.613 1.00 96.75 196 CYS A N 1
ATOM 1425 C CA . CYS A 1 196 ? -12.283 -6.083 -0.145 1.00 96.75 196 CYS A CA 1
ATOM 1426 C C . CYS A 1 196 ? -12.386 -5.380 -1.502 1.00 96.75 196 CYS A C 1
ATOM 1428 O O . CYS A 1 196 ? -13.358 -5.552 -2.244 1.00 96.75 196 CYS A O 1
ATOM 1430 N N . ARG A 1 197 ? -11.340 -4.641 -1.875 1.00 97.62 197 ARG A N 1
ATOM 1431 C CA . ARG A 1 197 ? -11.185 -4.064 -3.216 1.00 97.62 197 ARG A CA 1
ATOM 1432 C C . ARG A 1 197 ? -9.847 -4.473 -3.804 1.00 97.62 197 ARG A C 1
ATOM 1434 O O . ARG A 1 197 ? -8.792 -4.153 -3.263 1.00 97.62 197 ARG A O 1
ATOM 1441 N N . ALA A 1 198 ? -9.903 -5.209 -4.910 1.00 92.69 198 ALA A N 1
ATOM 1442 C CA . ALA A 1 198 ? -8.713 -5.644 -5.617 1.00 92.69 198 ALA A CA 1
ATOM 1443 C C . ALA A 1 198 ? -8.149 -4.505 -6.465 1.00 92.69 198 ALA A C 1
ATOM 1445 O O . ALA A 1 198 ? -8.830 -3.982 -7.344 1.00 92.69 198 ALA A O 1
ATOM 1446 N N . LEU A 1 199 ? -6.890 -4.158 -6.221 1.00 92.62 199 LEU A N 1
ATOM 1447 C CA . LEU A 1 199 ? -6.168 -3.186 -7.021 1.00 92.62 199 LEU A CA 1
ATOM 1448 C C . LEU A 1 199 ? -5.513 -3.897 -8.211 1.00 92.62 199 LEU A C 1
ATOM 1450 O O . LEU A 1 199 ? -4.621 -4.737 -8.046 1.00 92.62 199 LEU A O 1
ATOM 1454 N N . ALA A 1 200 ? -5.975 -3.571 -9.416 1.00 89.75 200 ALA A N 1
ATOM 1455 C CA . ALA A 1 200 ? -5.376 -4.043 -10.658 1.00 89.75 200 ALA A CA 1
ATOM 1456 C C . ALA A 1 200 ? -4.049 -3.311 -10.938 1.00 89.75 200 ALA A C 1
ATOM 1458 O O . ALA A 1 200 ? -3.834 -2.225 -10.392 1.00 89.75 200 ALA A O 1
ATOM 1459 N N . PRO A 1 201 ? -3.147 -3.867 -11.770 1.00 90.38 201 PRO A N 1
ATOM 1460 C CA . PRO A 1 201 ? -2.061 -3.094 -12.376 1.00 90.38 201 PRO A CA 1
ATOM 1461 C C . PRO A 1 201 ? -2.577 -1.835 -13.085 1.00 90.38 201 PRO A C 1
ATOM 1463 O O . PRO A 1 201 ? -3.775 -1.730 -13.346 1.00 90.38 201 PRO A O 1
ATOM 1466 N N . LEU A 1 202 ? -1.682 -0.887 -13.368 1.00 93.56 202 LEU A N 1
ATOM 1467 C CA . LEU A 1 202 ? -2.062 0.314 -14.113 1.00 93.56 202 LEU A CA 1
ATOM 1468 C C . LEU A 1 202 ? -2.531 -0.071 -15.515 1.00 93.56 202 LEU A C 1
ATOM 1470 O O . LEU A 1 202 ? -2.014 -1.028 -16.105 1.00 93.56 202 LEU A O 1
ATOM 1474 N N . ASP A 1 203 ? -3.485 0.689 -16.046 1.00 93.44 203 ASP A N 1
ATOM 1475 C CA . ASP A 1 203 ? -3.774 0.620 -17.471 1.00 93.44 203 ASP A CA 1
ATOM 1476 C C . ASP A 1 203 ? -2.563 1.084 -18.296 1.00 93.44 203 ASP A C 1
ATOM 1478 O O . ASP A 1 203 ? -1.573 1.598 -17.767 1.00 93.44 203 ASP A O 1
ATOM 1482 N N . GLU A 1 204 ? -2.596 0.827 -19.604 1.00 92.69 204 GLU A N 1
ATOM 1483 C CA . GLU A 1 204 ? -1.433 1.084 -20.453 1.00 92.69 204 GLU A CA 1
ATOM 1484 C C . GLU A 1 204 ? -1.039 2.568 -20.459 1.00 92.69 204 GLU A C 1
ATOM 1486 O O . GLU A 1 204 ? 0.154 2.869 -20.449 1.00 92.69 204 GLU A O 1
ATOM 1491 N N . ASP A 1 205 ? -1.999 3.491 -20.447 1.00 92.56 205 ASP A N 1
ATOM 1492 C CA . ASP A 1 205 ? -1.705 4.919 -20.550 1.00 92.56 205 ASP A CA 1
ATOM 1493 C C . ASP A 1 205 ? -1.134 5.465 -19.231 1.00 92.56 205 ASP A C 1
ATOM 1495 O O . ASP A 1 205 ? -0.105 6.151 -19.255 1.00 92.56 205 ASP A O 1
ATOM 1499 N N . ASP A 1 206 ? -1.692 5.070 -18.085 1.00 94.50 206 ASP A N 1
ATOM 1500 C CA . ASP A 1 206 ? -1.150 5.392 -16.761 1.00 94.50 206 ASP A CA 1
ATOM 1501 C C . ASP A 1 206 ? 0.230 4.758 -16.544 1.00 94.50 206 ASP A C 1
ATOM 1503 O O . ASP A 1 206 ? 1.147 5.387 -16.005 1.00 94.50 206 ASP A O 1
ATOM 1507 N N . ALA A 1 207 ? 0.423 3.519 -16.998 1.00 94.75 207 ALA A N 1
ATOM 1508 C CA . ALA A 1 207 ? 1.705 2.831 -16.915 1.00 94.75 207 ALA A CA 1
ATOM 1509 C C . ALA A 1 207 ? 2.780 3.500 -17.787 1.00 94.75 207 ALA A C 1
ATOM 1511 O O . ALA A 1 207 ? 3.926 3.652 -17.348 1.00 94.75 207 ALA A O 1
ATOM 1512 N N . VAL A 1 208 ? 2.428 3.935 -19.003 1.00 94.88 208 VAL A N 1
ATOM 1513 C CA . VAL A 1 208 ? 3.313 4.720 -19.877 1.00 94.88 208 VAL A CA 1
ATOM 1514 C C . VAL A 1 208 ? 3.651 6.057 -19.224 1.00 94.88 208 VAL A C 1
ATOM 1516 O O . VAL A 1 208 ? 4.822 6.439 -19.214 1.00 94.88 208 VAL A O 1
ATOM 1519 N N . ALA A 1 209 ? 2.664 6.751 -18.652 1.00 93.88 209 ALA A N 1
ATOM 1520 C CA . ALA A 1 209 ? 2.875 8.020 -17.964 1.00 93.88 209 ALA A CA 1
ATOM 1521 C C . ALA A 1 209 ? 3.808 7.859 -16.754 1.00 93.88 209 ALA A C 1
ATOM 1523 O O . ALA A 1 209 ? 4.758 8.635 -16.600 1.00 93.88 209 ALA A O 1
ATOM 1524 N N . LEU A 1 210 ? 3.594 6.821 -15.936 1.00 94.69 210 LEU A N 1
ATOM 1525 C CA . LEU A 1 210 ? 4.459 6.497 -14.804 1.00 94.69 210 LEU A CA 1
ATOM 1526 C C . LEU A 1 210 ? 5.883 6.221 -15.286 1.00 94.69 210 LEU A C 1
ATOM 1528 O O . LEU A 1 210 ? 6.826 6.831 -14.782 1.00 94.69 210 LEU A O 1
ATOM 1532 N N . PHE A 1 211 ? 6.052 5.340 -16.275 1.00 94.38 211 PHE A N 1
ATOM 1533 C CA . PHE A 1 211 ? 7.375 5.008 -16.796 1.00 94.38 211 PHE A CA 1
ATOM 1534 C C . PHE A 1 211 ? 8.083 6.241 -17.359 1.00 94.38 211 PHE A C 1
ATOM 1536 O O . PHE A 1 211 ? 9.234 6.484 -17.014 1.00 94.38 211 PHE A O 1
ATOM 1543 N N . ALA A 1 212 ? 7.406 7.044 -18.183 1.00 92.81 212 ALA A N 1
ATOM 1544 C CA . ALA A 1 212 ? 7.983 8.238 -18.792 1.00 92.81 212 ALA A CA 1
ATOM 1545 C C . ALA A 1 212 ? 8.455 9.248 -17.739 1.00 92.81 212 ALA A C 1
ATOM 1547 O O . ALA A 1 212 ? 9.553 9.790 -17.858 1.00 92.81 212 ALA A O 1
ATOM 1548 N N . GLN A 1 213 ? 7.660 9.461 -16.686 1.00 92.62 213 GLN A N 1
ATOM 1549 C CA . GLN A 1 213 ? 8.039 10.351 -15.595 1.00 92.62 213 GLN A CA 1
ATOM 1550 C C . GLN A 1 213 ? 9.268 9.821 -14.845 1.00 92.62 213 GLN A C 1
ATOM 1552 O O . GLN A 1 213 ? 10.234 10.549 -14.637 1.00 92.62 213 GLN A O 1
ATOM 1557 N N . ARG A 1 214 ? 9.274 8.530 -14.500 1.00 92.88 214 ARG A N 1
ATOM 1558 C CA . ARG A 1 214 ? 10.393 7.884 -13.798 1.00 92.88 214 ARG A CA 1
ATOM 1559 C C . ARG A 1 214 ? 11.664 7.844 -14.634 1.00 92.88 214 ARG A C 1
ATOM 1561 O O . ARG A 1 214 ? 12.761 7.984 -14.105 1.00 92.88 214 ARG A O 1
ATOM 1568 N N . ALA A 1 215 ? 11.512 7.654 -15.937 1.00 91.88 215 ALA A N 1
ATOM 1569 C CA . ALA A 1 215 ? 12.601 7.643 -16.891 1.00 91.88 215 ALA A CA 1
ATOM 1570 C C . ALA A 1 215 ? 13.233 9.031 -17.027 1.00 91.88 215 ALA A C 1
ATOM 1572 O O . ALA A 1 215 ? 14.456 9.131 -17.042 1.00 91.88 215 ALA A O 1
ATOM 1573 N N . ALA A 1 216 ? 12.422 10.092 -17.052 1.00 90.38 216 ALA A N 1
ATOM 1574 C CA . ALA A 1 216 ? 12.913 11.468 -17.050 1.00 90.38 216 ALA A CA 1
ATOM 1575 C C . ALA A 1 216 ? 13.649 11.821 -15.742 1.00 90.38 216 ALA A C 1
ATOM 1577 O O . ALA A 1 216 ? 14.704 12.453 -15.798 1.00 90.38 216 ALA A O 1
ATOM 1578 N N . ASP A 1 217 ? 13.144 11.361 -14.588 1.00 89.44 217 ASP A N 1
ATOM 1579 C CA . ASP A 1 217 ? 13.813 11.516 -13.285 1.00 89.44 217 ASP A CA 1
ATOM 1580 C C . ASP A 1 217 ? 15.163 10.767 -13.243 1.00 89.44 217 ASP A C 1
ATOM 1582 O O . ASP A 1 217 ? 16.133 11.212 -12.623 1.00 89.44 217 ASP A O 1
ATOM 1586 N N . ALA A 1 218 ? 15.236 9.592 -13.878 1.00 87.75 218 ALA A N 1
ATOM 1587 C CA . ALA A 1 218 ? 16.421 8.743 -13.863 1.00 87.75 218 ALA A CA 1
ATOM 1588 C C . ALA A 1 218 ? 17.487 9.168 -14.882 1.00 87.75 218 ALA A C 1
ATOM 1590 O O . ALA A 1 218 ? 18.670 9.139 -14.540 1.00 87.75 218 ALA A O 1
ATOM 1591 N N . ALA A 1 219 ? 17.081 9.539 -16.098 1.00 86.62 219 ALA A N 1
ATOM 1592 C CA . ALA A 1 219 ? 17.937 9.868 -17.233 1.00 86.62 219 ALA A CA 1
ATOM 1593 C C . ALA A 1 219 ? 17.488 11.204 -17.866 1.00 86.62 219 ALA A C 1
ATOM 1595 O O . ALA A 1 219 ? 16.611 11.218 -18.740 1.00 86.62 219 ALA A O 1
ATOM 1596 N N . PRO A 1 220 ? 18.083 12.339 -17.445 1.00 82.81 220 PRO A N 1
ATOM 1597 C CA . PRO A 1 220 ? 17.742 13.654 -17.978 1.00 82.81 220 PRO A CA 1
ATOM 1598 C C . PRO A 1 220 ? 17.856 13.694 -19.508 1.00 82.81 220 PRO A C 1
ATOM 1600 O O . PRO A 1 220 ? 18.891 13.351 -20.073 1.00 82.81 220 PRO A O 1
ATOM 1603 N N . GLY A 1 221 ? 16.782 14.115 -20.180 1.00 80.62 221 GLY A N 1
ATOM 1604 C CA . GLY A 1 221 ? 16.696 14.152 -21.646 1.00 80.62 221 GLY A CA 1
ATOM 1605 C C . GLY A 1 221 ? 15.941 12.977 -22.275 1.00 80.62 221 GLY A C 1
ATOM 1606 O O . GLY A 1 221 ? 15.595 13.058 -23.455 1.00 80.62 221 GLY A O 1
ATOM 1607 N N . PHE A 1 222 ? 15.609 11.932 -21.508 1.00 84.75 222 PHE A N 1
ATOM 1608 C CA . PHE A 1 222 ? 14.675 10.907 -21.969 1.00 84.75 222 PHE A CA 1
ATOM 1609 C C . PHE A 1 222 ? 13.279 11.505 -22.185 1.00 84.75 222 PHE A C 1
ATOM 1611 O O . PHE A 1 222 ? 12.745 12.209 -21.327 1.00 84.75 222 PHE A O 1
ATOM 1618 N N . ALA A 1 223 ? 12.662 11.196 -23.325 1.00 79.69 223 ALA A N 1
ATOM 1619 C CA . ALA A 1 223 ? 11.288 11.576 -23.611 1.00 79.69 223 ALA A CA 1
ATOM 1620 C C . ALA A 1 223 ? 10.583 10.442 -24.358 1.00 79.69 223 ALA A C 1
ATOM 1622 O O . ALA A 1 223 ? 11.013 10.055 -25.441 1.00 79.69 223 ALA A O 1
ATOM 1623 N N . ALA A 1 224 ? 9.467 9.955 -23.812 1.00 80.25 224 ALA A N 1
ATOM 1624 C CA . ALA A 1 224 ? 8.638 8.914 -24.422 1.00 80.25 224 ALA A CA 1
ATOM 1625 C C . ALA A 1 224 ? 7.833 9.456 -25.625 1.00 80.25 224 ALA A C 1
ATOM 1627 O O . ALA A 1 224 ? 6.607 9.525 -25.599 1.00 80.25 224 ALA A O 1
ATOM 1628 N N . ARG A 1 225 ? 8.527 9.901 -26.677 1.00 80.38 225 ARG A N 1
ATOM 1629 C CA . ARG A 1 225 ? 7.949 10.529 -27.876 1.00 80.38 225 ARG A CA 1
ATOM 1630 C C . ARG A 1 225 ? 8.617 10.016 -29.149 1.00 80.38 225 ARG A C 1
ATOM 1632 O O . ARG A 1 225 ? 9.718 9.476 -29.114 1.00 80.38 225 ARG A O 1
ATOM 1639 N N . GLY A 1 226 ? 7.956 10.214 -30.289 1.00 81.88 226 GLY A N 1
ATOM 1640 C CA . GLY A 1 226 ? 8.481 9.784 -31.586 1.00 81.88 226 GLY A CA 1
ATOM 1641 C C . GLY A 1 226 ? 8.715 8.272 -31.629 1.00 81.88 226 GLY A C 1
ATOM 1642 O O . GLY A 1 226 ? 7.823 7.500 -31.282 1.00 81.88 226 GLY A O 1
ATOM 1643 N N . ALA A 1 227 ? 9.919 7.855 -32.028 1.00 75.69 227 ALA A N 1
ATOM 1644 C CA . ALA A 1 227 ? 10.283 6.442 -32.158 1.00 75.69 227 ALA A CA 1
ATOM 1645 C C . ALA A 1 227 ? 10.205 5.657 -30.831 1.00 75.69 227 ALA A C 1
ATOM 1647 O O . ALA A 1 227 ? 9.961 4.451 -30.846 1.00 75.69 227 ALA A O 1
ATOM 1648 N N . ASP A 1 228 ? 10.347 6.328 -29.684 1.00 82.31 228 ASP A N 1
ATOM 1649 C CA . ASP A 1 228 ? 10.375 5.660 -28.379 1.00 82.31 228 ASP A CA 1
ATOM 1650 C C . ASP A 1 228 ? 8.984 5.377 -27.811 1.00 82.31 228 ASP A C 1
ATOM 1652 O O . ASP A 1 228 ? 8.838 4.514 -26.949 1.00 82.31 228 ASP A O 1
ATOM 1656 N N . ALA A 1 229 ? 7.932 6.019 -28.327 1.00 87.75 229 ALA A N 1
ATOM 1657 C CA . ALA A 1 229 ? 6.571 5.813 -27.831 1.00 87.75 229 ALA A CA 1
ATOM 1658 C C . ALA A 1 229 ? 6.111 4.348 -27.984 1.00 87.75 229 ALA A C 1
ATOM 1660 O O . ALA A 1 229 ? 5.564 3.757 -27.051 1.00 87.75 229 ALA A O 1
ATOM 1661 N N . ALA A 1 230 ? 6.381 3.733 -29.140 1.00 89.62 230 ALA A N 1
ATOM 1662 C CA . ALA A 1 230 ? 6.032 2.334 -29.392 1.00 89.62 230 ALA A CA 1
ATOM 1663 C C . ALA A 1 230 ? 6.836 1.366 -28.504 1.00 89.62 230 ALA A C 1
ATOM 1665 O O . ALA A 1 230 ? 6.294 0.376 -28.010 1.00 89.62 230 ALA A O 1
ATOM 1666 N N . ARG A 1 231 ? 8.112 1.685 -28.257 1.00 90.19 231 ARG A N 1
ATOM 1667 C CA . ARG A 1 231 ? 9.018 0.910 -27.399 1.00 90.19 231 ARG A CA 1
ATOM 1668 C C . ARG A 1 231 ? 8.603 0.955 -25.937 1.00 90.19 231 ARG A C 1
ATOM 1670 O O . ARG A 1 231 ? 8.553 -0.083 -25.285 1.00 90.19 231 ARG A O 1
ATOM 1677 N N . VAL A 1 232 ? 8.237 2.133 -25.436 1.00 93.06 232 VAL A N 1
ATOM 1678 C CA . VAL A 1 232 ? 7.731 2.290 -24.068 1.00 93.06 232 VAL A CA 1
ATOM 1679 C C . VAL A 1 232 ? 6.441 1.492 -23.880 1.00 93.06 232 VAL A C 1
ATOM 1681 O O . VAL A 1 232 ? 6.341 0.746 -22.912 1.00 93.06 232 VAL A O 1
ATOM 1684 N N . ARG A 1 233 ? 5.494 1.543 -24.829 1.00 93.44 233 ARG A N 1
ATOM 1685 C CA . ARG A 1 233 ? 4.279 0.705 -24.772 1.00 93.44 233 ARG A CA 1
ATOM 1686 C C . ARG A 1 233 ? 4.598 -0.793 -24.810 1.00 93.44 233 ARG A C 1
ATOM 1688 O O . ARG A 1 233 ? 3.975 -1.577 -24.098 1.00 93.44 233 ARG A O 1
ATOM 1695 N N . ALA A 1 234 ? 5.574 -1.221 -25.614 1.00 90.38 234 ALA A N 1
ATOM 1696 C CA . ALA A 1 234 ? 6.026 -2.614 -25.621 1.00 90.38 234 ALA A CA 1
ATOM 1697 C C . ALA A 1 234 ? 6.605 -3.036 -24.260 1.00 90.38 234 ALA A C 1
ATOM 1699 O O . ALA A 1 234 ? 6.239 -4.092 -23.745 1.00 90.38 234 ALA A O 1
ATOM 1700 N N . LEU A 1 235 ? 7.438 -2.189 -23.650 1.00 89.94 235 LEU A N 1
ATOM 1701 C CA . LEU A 1 235 ? 8.015 -2.428 -22.328 1.00 89.94 235 LEU A CA 1
ATOM 1702 C C . LEU A 1 235 ? 6.931 -2.488 -21.246 1.00 89.94 235 LEU A C 1
ATOM 1704 O O . LEU A 1 235 ? 6.925 -3.406 -20.435 1.00 89.94 235 LEU A O 1
ATOM 1708 N N . VAL A 1 236 ? 5.991 -1.543 -21.258 1.00 91.94 236 VAL A N 1
ATOM 1709 C CA . VAL A 1 236 ? 4.872 -1.476 -20.310 1.00 91.94 236 VAL A CA 1
ATOM 1710 C C . VAL A 1 236 ? 4.032 -2.749 -20.341 1.00 91.94 236 VAL A C 1
ATOM 1712 O O . VAL A 1 236 ? 3.759 -3.322 -19.287 1.00 91.94 236 VAL A O 1
ATOM 1715 N N . ARG A 1 237 ? 3.679 -3.231 -21.540 1.00 88.94 237 ARG A N 1
ATOM 1716 C CA . ARG A 1 237 ? 2.925 -4.482 -21.709 1.00 88.94 237 ARG A CA 1
ATOM 1717 C C . ARG A 1 237 ? 3.688 -5.689 -21.183 1.00 88.94 237 ARG A C 1
ATOM 1719 O O . ARG A 1 237 ? 3.109 -6.540 -20.524 1.00 88.94 237 ARG A O 1
ATOM 1726 N N . ARG A 1 238 ? 4.992 -5.742 -21.445 1.00 85.00 238 ARG A N 1
ATOM 1727 C CA . ARG A 1 238 ? 5.888 -6.792 -20.947 1.00 85.00 238 ARG A CA 1
ATOM 1728 C C . ARG A 1 238 ? 6.036 -6.772 -19.425 1.00 85.00 238 ARG A C 1
ATOM 1730 O O . ARG A 1 238 ? 6.222 -7.816 -18.818 1.00 85.00 238 ARG A O 1
ATOM 1737 N N . LEU A 1 239 ? 5.948 -5.596 -18.813 1.00 86.88 239 LEU A N 1
ATOM 1738 C CA . LEU A 1 239 ? 5.995 -5.418 -17.363 1.00 86.88 239 LEU A CA 1
ATOM 1739 C C . LEU A 1 239 ? 4.602 -5.463 -16.708 1.00 86.88 239 LEU A C 1
ATOM 1741 O O . LEU A 1 239 ? 4.463 -5.078 -15.545 1.00 86.88 239 LEU A O 1
ATOM 1745 N N . ASP A 1 240 ? 3.584 -5.937 -17.436 1.00 85.62 240 ASP A N 1
ATOM 1746 C CA . ASP A 1 240 ? 2.195 -6.119 -16.991 1.00 85.62 240 ASP A CA 1
ATOM 1747 C C . ASP A 1 240 ? 1.561 -4.872 -16.345 1.00 85.62 240 ASP A C 1
ATOM 1749 O O . ASP A 1 240 ? 0.669 -4.994 -15.504 1.00 85.62 240 ASP A O 1
ATOM 1753 N N . GLY A 1 241 ? 2.051 -3.669 -16.668 1.00 90.06 241 GLY A N 1
ATOM 1754 C CA . GLY A 1 241 ? 1.605 -2.429 -16.021 1.00 90.06 241 GLY A CA 1
ATOM 1755 C C . GLY A 1 241 ? 1.874 -2.373 -14.508 1.00 90.06 241 GLY A C 1
ATOM 1756 O O . GLY A 1 241 ? 1.231 -1.597 -13.800 1.00 90.06 241 GLY A O 1
ATOM 1757 N N . ILE A 1 242 ? 2.784 -3.198 -13.969 1.00 89.94 242 ILE A N 1
ATOM 1758 C CA . ILE A 1 242 ? 3.085 -3.230 -12.531 1.00 89.94 242 ILE A CA 1
ATOM 1759 C C . ILE A 1 242 ? 3.960 -2.017 -12.163 1.00 89.94 242 ILE A C 1
ATOM 1761 O O . ILE A 1 242 ? 5.120 -1.974 -12.580 1.00 89.94 242 ILE A O 1
ATOM 1765 N N . PRO A 1 243 ? 3.482 -1.072 -11.325 1.00 91.62 243 PRO A N 1
ATOM 1766 C CA . PRO A 1 243 ? 4.204 0.160 -10.999 1.00 91.62 243 PRO A CA 1
ATOM 1767 C C . PRO A 1 243 ? 5.644 -0.052 -10.546 1.00 91.62 243 PRO A C 1
ATOM 1769 O O . PRO A 1 243 ? 6.555 0.549 -11.106 1.00 91.62 243 PRO A O 1
ATOM 1772 N N . LEU A 1 244 ? 5.872 -0.955 -9.589 1.00 88.06 244 LEU A N 1
ATOM 1773 C CA . LEU A 1 244 ? 7.222 -1.206 -9.087 1.00 88.06 244 LEU A CA 1
ATOM 1774 C C . LEU A 1 244 ? 8.152 -1.770 -10.175 1.00 88.06 244 LEU A C 1
ATOM 1776 O O . LEU A 1 244 ? 9.324 -1.413 -10.227 1.00 88.06 244 LEU A O 1
ATOM 1780 N N . ALA A 1 245 ? 7.645 -2.617 -11.076 1.00 87.44 245 ALA A N 1
ATOM 1781 C CA . ALA A 1 245 ? 8.447 -3.139 -12.180 1.00 87.44 245 ALA A CA 1
ATOM 1782 C C . ALA A 1 245 ? 8.844 -2.020 -13.159 1.00 87.44 245 ALA A C 1
ATOM 1784 O O . ALA A 1 245 ? 9.993 -1.964 -13.600 1.00 87.44 245 ALA A O 1
ATOM 1785 N N . LEU A 1 246 ? 7.918 -1.099 -13.446 1.00 90.62 246 LEU A N 1
ATOM 1786 C CA . LEU A 1 246 ? 8.152 0.075 -14.291 1.00 90.62 246 LEU A CA 1
ATOM 1787 C C . LEU A 1 246 ? 9.171 1.031 -13.663 1.00 90.62 246 LEU A C 1
ATOM 1789 O O . LEU A 1 246 ? 10.087 1.482 -14.345 1.00 90.62 246 LEU A O 1
ATOM 1793 N N . GLU A 1 247 ? 9.050 1.302 -12.363 1.00 90.38 247 GLU A N 1
ATOM 1794 C CA . GLU A 1 247 ? 9.992 2.141 -11.615 1.00 90.38 247 GLU A CA 1
ATOM 1795 C C . GLU A 1 247 ? 11.404 1.541 -11.627 1.00 90.38 247 GLU A C 1
ATOM 1797 O O . GLU A 1 247 ? 12.370 2.235 -11.948 1.00 90.38 247 GLU A O 1
ATOM 1802 N N . LEU A 1 248 ? 11.526 0.234 -11.370 1.00 87.31 248 LEU A N 1
ATOM 1803 C CA . LEU A 1 248 ? 12.804 -0.476 -11.445 1.00 87.31 248 LEU A CA 1
ATOM 1804 C C . LEU A 1 248 ? 13.393 -0.450 -12.860 1.00 87.31 248 LEU A C 1
ATOM 1806 O O . LEU A 1 248 ? 14.602 -0.294 -13.014 1.00 87.31 248 LEU A O 1
ATOM 1810 N N . ALA A 1 249 ? 12.571 -0.602 -13.901 1.00 87.00 249 ALA A N 1
ATOM 1811 C CA . ALA A 1 249 ? 13.024 -0.524 -15.288 1.00 87.00 249 ALA A CA 1
ATOM 1812 C C . ALA A 1 249 ? 13.494 0.889 -15.667 1.00 87.00 249 ALA A C 1
ATOM 1814 O O . ALA A 1 249 ? 14.535 1.029 -16.304 1.00 87.00 249 ALA A O 1
ATOM 1815 N N . ALA A 1 250 ? 12.782 1.928 -15.232 1.00 89.75 250 ALA A N 1
ATOM 1816 C CA . ALA A 1 250 ? 13.116 3.315 -15.532 1.00 89.75 250 ALA A CA 1
ATOM 1817 C C . ALA A 1 250 ? 14.486 3.727 -14.971 1.00 89.75 250 ALA A C 1
ATOM 1819 O O . ALA A 1 250 ? 15.272 4.363 -15.673 1.00 89.75 250 ALA A O 1
ATOM 1820 N N . VAL A 1 251 ? 14.826 3.296 -13.749 1.00 86.44 251 VAL A N 1
ATOM 1821 C CA . VAL A 1 251 ? 16.144 3.561 -13.138 1.00 86.44 251 VAL A CA 1
ATOM 1822 C C . VAL A 1 251 ? 17.297 3.030 -14.003 1.00 86.44 251 VAL A C 1
ATOM 1824 O O . VAL A 1 251 ? 18.384 3.612 -14.014 1.00 86.44 251 VAL A O 1
ATOM 1827 N N . ARG A 1 252 ? 17.069 1.968 -14.787 1.00 81.44 252 ARG A N 1
ATOM 1828 C CA . ARG A 1 252 ? 18.104 1.361 -15.638 1.00 81.44 252 ARG A CA 1
ATOM 1829 C C . ARG A 1 252 ? 18.484 2.186 -16.853 1.00 81.44 252 ARG A C 1
ATOM 1831 O O . ARG A 1 252 ? 19.558 1.951 -17.404 1.00 81.44 252 ARG A O 1
ATOM 1838 N N . LEU A 1 253 ? 17.675 3.170 -17.238 1.00 85.81 253 LEU A N 1
ATOM 1839 C CA . LEU A 1 253 ? 18.001 4.061 -18.354 1.00 85.81 253 LEU A CA 1
ATOM 1840 C C . LEU A 1 253 ? 19.275 4.887 -18.109 1.00 85.81 253 LEU A C 1
ATOM 1842 O O . LEU A 1 253 ? 19.851 5.414 -19.054 1.00 85.81 253 LEU A O 1
ATOM 1846 N N . ARG A 1 254 ? 19.765 4.940 -16.861 1.00 83.62 254 ARG A N 1
ATOM 1847 C CA . ARG A 1 254 ? 21.086 5.491 -16.517 1.00 83.62 254 ARG A CA 1
ATOM 1848 C C . ARG A 1 254 ? 22.254 4.703 -17.107 1.00 83.62 254 ARG A C 1
ATOM 1850 O O . ARG A 1 254 ? 23.302 5.283 -17.360 1.00 83.62 254 ARG A O 1
ATOM 1857 N N . ALA A 1 255 ? 22.091 3.392 -17.264 1.00 80.12 255 ALA A N 1
ATOM 1858 C CA . ALA A 1 255 ? 23.171 2.469 -17.604 1.00 80.12 255 ALA A CA 1
ATOM 1859 C C . ALA A 1 255 ? 22.966 1.758 -18.949 1.00 80.12 255 ALA A C 1
ATOM 1861 O O . ALA A 1 255 ? 23.924 1.228 -19.506 1.00 80.12 255 ALA A O 1
ATOM 1862 N N . ALA A 1 256 ? 21.736 1.712 -19.468 1.00 80.44 256 ALA A N 1
ATOM 1863 C CA . ALA A 1 256 ? 21.423 1.047 -20.726 1.00 80.44 256 ALA A CA 1
ATOM 1864 C C . ALA A 1 256 ? 20.334 1.802 -21.507 1.00 80.44 256 ALA A C 1
ATOM 1866 O O . ALA A 1 256 ? 19.365 2.263 -20.902 1.00 80.44 256 ALA A O 1
ATOM 1867 N N . PRO A 1 257 ? 20.447 1.902 -22.845 1.00 85.50 257 PRO A N 1
ATOM 1868 C CA . PRO A 1 257 ? 19.396 2.473 -23.680 1.00 85.50 257 PRO A CA 1
ATOM 1869 C C . PRO A 1 257 ? 18.129 1.604 -23.661 1.00 85.50 257 PRO A C 1
ATOM 1871 O O . PRO A 1 257 ? 18.181 0.405 -23.383 1.00 85.50 257 PRO A O 1
ATOM 1874 N N . LEU A 1 258 ? 16.989 2.207 -24.012 1.00 86.62 258 LEU A N 1
ATOM 1875 C CA . LEU A 1 258 ? 15.668 1.566 -23.971 1.00 86.62 258 LEU A CA 1
ATOM 1876 C C . LEU A 1 258 ? 15.594 0.258 -24.780 1.00 86.62 258 LEU A C 1
ATOM 1878 O O . LEU A 1 258 ? 14.969 -0.695 -24.321 1.00 86.62 258 LEU A O 1
ATOM 1882 N N . ASP A 1 259 ? 16.259 0.189 -25.936 1.00 84.62 259 ASP A N 1
ATOM 1883 C CA . ASP A 1 259 ? 16.300 -1.023 -26.770 1.00 84.62 259 ASP A CA 1
ATOM 1884 C C . ASP A 1 259 ? 16.951 -2.202 -26.034 1.00 84.62 259 ASP A C 1
ATOM 1886 O O . ASP A 1 259 ? 16.385 -3.288 -25.969 1.00 84.62 259 ASP A O 1
ATOM 1890 N N . GLN A 1 260 ? 18.077 -1.968 -25.353 1.00 81.44 260 GLN A N 1
ATOM 1891 C CA . GLN A 1 260 ? 18.732 -3.014 -24.563 1.00 81.44 260 GLN A CA 1
ATOM 1892 C C . GLN A 1 260 ? 17.893 -3.452 -23.360 1.00 81.44 260 GLN A C 1
ATOM 1894 O O . GLN A 1 260 ? 18.011 -4.591 -22.908 1.00 81.44 260 GLN A O 1
ATOM 1899 N N . LEU A 1 261 ? 17.066 -2.558 -22.807 1.00 81.31 261 LEU A N 1
ATOM 1900 C CA . LEU A 1 261 ? 16.119 -2.948 -21.766 1.00 81.31 261 LEU A CA 1
ATOM 1901 C C . LEU A 1 261 ? 15.057 -3.881 -22.336 1.00 81.31 261 LEU A C 1
ATOM 1903 O O . LEU A 1 261 ? 14.808 -4.919 -21.735 1.00 81.31 261 LEU A O 1
ATOM 1907 N N . LEU A 1 262 ? 14.480 -3.550 -23.493 1.00 82.88 262 LEU A N 1
ATOM 1908 C CA . LEU A 1 262 ? 13.490 -4.389 -24.168 1.00 82.88 262 LEU A CA 1
ATOM 1909 C C . LEU A 1 262 ? 14.033 -5.781 -24.506 1.00 82.88 262 LEU A C 1
ATOM 1911 O O . LEU A 1 262 ? 13.357 -6.762 -24.198 1.00 82.88 262 LEU A O 1
ATOM 1915 N N . ASP A 1 263 ? 15.239 -5.872 -25.063 1.00 80.50 263 ASP A N 1
ATOM 1916 C CA . ASP A 1 263 ? 15.854 -7.155 -25.428 1.00 80.50 263 ASP A CA 1
ATOM 1917 C C . ASP A 1 263 ? 16.080 -8.038 -24.189 1.00 80.50 263 ASP A C 1
ATOM 1919 O O . ASP A 1 263 ? 15.693 -9.205 -24.154 1.00 80.50 263 ASP A O 1
ATOM 1923 N N . ARG A 1 264 ? 16.603 -7.457 -23.100 1.00 72.12 264 ARG A N 1
ATOM 1924 C CA . ARG A 1 264 ? 16.806 -8.182 -21.831 1.00 72.12 264 ARG A CA 1
ATOM 1925 C C . ARG A 1 264 ? 15.500 -8.658 -21.199 1.00 72.12 264 ARG A C 1
ATOM 1927 O O . ARG A 1 264 ? 15.491 -9.692 -20.526 1.00 72.12 264 ARG A O 1
ATOM 1934 N N . VAL A 1 265 ? 14.418 -7.900 -21.391 1.00 71.50 265 VAL A N 1
ATOM 1935 C CA . VAL A 1 265 ? 13.073 -8.299 -20.968 1.00 71.50 265 VAL A CA 1
ATOM 1936 C C . VAL A 1 265 ? 12.644 -9.572 -21.687 1.00 71.50 265 VAL A C 1
ATOM 1938 O O . VAL A 1 265 ? 12.218 -10.524 -21.032 1.00 71.50 265 VAL A O 1
ATOM 1941 N N . ASP A 1 266 ? 12.829 -9.620 -23.004 1.00 69.56 266 ASP A N 1
ATOM 1942 C CA . ASP A 1 266 ? 12.471 -10.784 -23.815 1.00 69.56 266 ASP A CA 1
ATOM 1943 C C . ASP A 1 266 ? 13.298 -12.020 -23.461 1.00 69.56 266 ASP A C 1
ATOM 1945 O O . ASP A 1 266 ? 12.731 -13.094 -23.242 1.00 69.56 266 ASP A O 1
ATOM 1949 N N . ASP A 1 267 ? 14.617 -11.871 -23.333 1.00 64.38 267 ASP A N 1
ATOM 1950 C CA . ASP A 1 267 ? 15.525 -12.988 -23.062 1.00 64.38 267 ASP A CA 1
ATOM 1951 C C . ASP A 1 267 ? 15.192 -13.690 -21.740 1.00 64.38 267 ASP A C 1
ATOM 1953 O O . ASP A 1 267 ? 15.110 -14.919 -21.664 1.00 64.38 267 ASP A O 1
ATOM 1957 N N . ARG A 1 268 ? 14.937 -12.923 -20.674 1.00 62.62 268 ARG A N 1
ATOM 1958 C CA . ARG A 1 268 ? 14.615 -13.502 -19.361 1.00 62.62 268 ARG A CA 1
ATOM 1959 C C . ARG A 1 268 ? 13.227 -14.098 -19.312 1.00 62.62 268 ARG A C 1
ATOM 1961 O O . ARG A 1 268 ? 13.039 -15.125 -18.664 1.00 62.62 268 ARG A O 1
ATOM 1968 N N . PHE A 1 269 ? 12.267 -13.501 -20.006 1.00 62.03 269 PHE A N 1
ATOM 1969 C CA . PHE A 1 269 ? 10.951 -14.103 -20.138 1.00 62.03 269 PHE A CA 1
ATOM 1970 C C . PHE A 1 269 ? 11.010 -15.409 -20.921 1.00 62.03 269 PHE A C 1
ATOM 1972 O O . PHE A 1 269 ? 10.361 -16.376 -20.523 1.00 62.03 269 PHE A O 1
ATOM 1979 N N . HIS A 1 270 ? 11.847 -15.498 -21.952 1.00 58.66 270 HIS A N 1
ATOM 1980 C CA . HIS A 1 270 ? 12.074 -16.744 -22.673 1.00 58.66 270 HIS A CA 1
ATOM 1981 C C . HIS A 1 270 ? 12.698 -17.827 -21.771 1.00 58.66 270 HIS A C 1
ATOM 1983 O O . HIS A 1 270 ? 12.242 -18.972 -21.771 1.00 58.66 270 HIS A O 1
ATOM 1989 N N . VAL A 1 271 ? 13.686 -17.461 -20.946 1.00 54.31 271 VAL A N 1
ATOM 1990 C CA . VAL A 1 271 ? 14.335 -18.375 -19.987 1.00 54.31 271 VAL A CA 1
ATOM 1991 C C . VAL A 1 271 ? 13.376 -18.821 -18.872 1.00 54.31 271 VAL A C 1
ATOM 1993 O O . VAL A 1 271 ? 13.317 -20.008 -18.561 1.00 54.31 271 VAL A O 1
ATOM 1996 N N . LEU A 1 272 ? 12.586 -17.909 -18.296 1.00 51.59 272 LEU A N 1
ATOM 1997 C CA . LEU A 1 272 ? 11.660 -18.206 -17.191 1.00 51.59 272 LEU A CA 1
ATOM 1998 C C . LEU A 1 272 ? 10.417 -18.993 -17.627 1.00 51.59 272 LEU A C 1
ATOM 2000 O O . LEU A 1 272 ? 9.851 -19.732 -16.822 1.00 51.59 272 LEU A O 1
ATOM 2004 N N . THR A 1 273 ? 9.985 -18.851 -18.882 1.00 56.59 273 THR A N 1
ATOM 2005 C CA . THR A 1 273 ? 8.833 -19.589 -19.432 1.00 56.59 273 THR A CA 1
ATOM 2006 C C . THR A 1 273 ? 9.201 -20.946 -20.037 1.00 56.59 273 THR A C 1
ATOM 2008 O O . THR A 1 273 ? 8.308 -21.690 -20.453 1.00 56.59 273 THR A O 1
ATOM 2011 N N . GLY A 1 274 ? 10.494 -21.293 -20.117 1.00 52.69 274 GLY A N 1
ATOM 2012 C CA . GLY A 1 274 ? 10.955 -22.552 -20.713 1.00 52.69 274 GLY A CA 1
ATOM 2013 C C . GLY A 1 274 ? 10.461 -22.767 -22.152 1.00 52.69 274 GLY A C 1
ATOM 2014 O O . GLY A 1 274 ? 10.227 -23.904 -22.557 1.00 52.69 274 GLY A O 1
ATOM 2015 N N . GLY A 1 275 ? 10.224 -21.686 -22.905 1.00 50.81 275 GLY A N 1
ATOM 2016 C CA . GLY A 1 275 ? 9.712 -21.729 -24.280 1.00 50.81 275 GLY A CA 1
ATOM 2017 C C . GLY A 1 275 ? 8.189 -21.889 -24.436 1.00 50.81 275 GLY A C 1
ATOM 2018 O O . GLY A 1 275 ? 7.701 -21.946 -25.567 1.00 50.81 275 GLY A O 1
ATOM 2019 N N . ARG A 1 276 ? 7.395 -21.930 -23.353 1.00 44.41 276 ARG A N 1
ATOM 2020 C CA . ARG A 1 276 ? 5.920 -21.909 -23.446 1.00 44.41 276 ARG A CA 1
ATOM 2021 C C . ARG A 1 276 ? 5.412 -20.465 -23.402 1.00 44.41 276 ARG A C 1
ATOM 2023 O O . ARG A 1 276 ? 5.524 -19.803 -22.382 1.00 44.41 276 ARG A O 1
ATOM 2030 N N . ARG A 1 277 ? 4.804 -19.986 -24.498 1.00 45.31 277 ARG A N 1
ATOM 2031 C CA . ARG A 1 277 ? 4.265 -18.613 -24.683 1.00 45.31 277 ARG A CA 1
ATOM 2032 C C . ARG A 1 277 ? 3.048 -18.261 -23.796 1.00 45.31 277 ARG A C 1
ATOM 2034 O O . ARG A 1 277 ? 2.148 -17.553 -24.239 1.00 45.31 277 ARG A O 1
ATOM 2041 N N . THR A 1 278 ? 2.955 -18.778 -22.577 1.00 47.22 278 THR A N 1
ATOM 2042 C CA . THR A 1 278 ? 1.941 -18.338 -21.611 1.00 47.22 278 THR A CA 1
ATOM 2043 C C . THR A 1 278 ? 2.416 -17.053 -20.944 1.00 47.22 278 THR A C 1
ATOM 2045 O O . THR A 1 278 ? 3.573 -16.983 -20.533 1.00 47.22 278 THR A O 1
ATOM 2048 N N . ALA A 1 279 ? 1.535 -16.053 -20.832 1.00 54.41 279 ALA A N 1
ATOM 2049 C CA . ALA A 1 279 ? 1.803 -14.844 -20.056 1.00 54.41 279 ALA A CA 1
ATOM 2050 C C . ALA A 1 279 ? 2.310 -15.230 -18.656 1.00 54.41 279 ALA A C 1
ATOM 2052 O O . ALA A 1 279 ? 1.749 -16.124 -18.014 1.00 54.41 279 ALA A O 1
ATOM 2053 N N . LEU A 1 280 ? 3.406 -14.608 -18.224 1.00 52.56 280 LEU A N 1
ATOM 2054 C CA . LEU A 1 280 ? 4.004 -14.877 -16.923 1.00 52.56 280 LEU A CA 1
ATOM 2055 C C . LEU A 1 280 ? 3.023 -14.532 -15.802 1.00 52.56 280 LEU A C 1
ATOM 2057 O O . LEU A 1 280 ? 2.138 -13.687 -15.931 1.00 52.56 280 LEU A O 1
ATOM 2061 N N . THR A 1 281 ? 3.191 -15.190 -14.661 1.00 58.81 281 THR A N 1
ATOM 2062 C CA . THR A 1 281 ? 2.484 -14.764 -13.453 1.00 58.81 281 THR A CA 1
ATOM 2063 C C . THR A 1 281 ? 3.060 -13.422 -12.996 1.00 58.81 281 THR A C 1
ATOM 2065 O O . THR A 1 281 ? 4.268 -13.205 -13.045 1.00 58.81 281 THR A O 1
ATOM 2068 N N . ARG A 1 282 ? 2.224 -12.522 -12.472 1.00 62.94 282 ARG A N 1
ATOM 2069 C CA . ARG A 1 282 ? 2.634 -11.169 -12.034 1.00 62.94 282 ARG A CA 1
ATOM 2070 C C . ARG A 1 282 ? 3.808 -11.164 -11.035 1.00 62.94 282 ARG A C 1
ATOM 2072 O O . ARG A 1 282 ? 4.581 -10.212 -10.972 1.00 62.94 282 ARG A O 1
ATOM 2079 N N . HIS A 1 283 ? 3.965 -12.236 -10.253 1.00 57.78 283 HIS A N 1
ATOM 2080 C CA . HIS A 1 283 ? 5.100 -12.420 -9.339 1.00 57.78 283 HIS A CA 1
ATOM 2081 C C . HIS A 1 283 ? 6.431 -12.632 -10.076 1.00 57.78 283 HIS A C 1
ATOM 2083 O O . HIS A 1 283 ? 7.471 -12.177 -9.603 1.00 57.78 283 HIS A O 1
ATOM 2089 N N . GLN A 1 284 ? 6.409 -13.284 -11.240 1.00 62.66 284 GLN A N 1
ATOM 2090 C CA . GLN A 1 284 ? 7.594 -13.487 -12.071 1.00 62.66 284 GLN A CA 1
ATOM 2091 C C . GLN A 1 284 ? 8.046 -12.177 -12.722 1.00 62.66 284 GLN A C 1
ATOM 2093 O O . GLN A 1 284 ? 9.247 -11.934 -12.771 1.00 62.66 284 GLN A O 1
ATOM 2098 N N . THR A 1 285 ? 7.128 -11.294 -13.122 1.00 64.94 285 THR A N 1
ATOM 2099 C CA . THR A 1 285 ? 7.447 -9.966 -13.681 1.00 64.94 285 THR A CA 1
ATOM 2100 C C . THR A 1 285 ? 8.215 -9.093 -12.683 1.00 64.94 285 THR A C 1
ATOM 2102 O O . THR A 1 285 ? 9.250 -8.515 -13.013 1.00 64.94 285 THR A O 1
ATOM 2105 N N . LEU A 1 286 ? 7.782 -9.068 -11.419 1.00 63.66 286 LEU A N 1
ATOM 2106 C CA . LEU A 1 286 ? 8.499 -8.358 -10.354 1.00 63.66 286 LEU A CA 1
ATOM 2107 C C . LEU A 1 286 ? 9.842 -8.985 -10.015 1.00 63.66 286 LEU A C 1
ATOM 2109 O O . LEU A 1 286 ? 10.832 -8.270 -9.897 1.00 63.66 286 LEU A O 1
ATOM 2113 N N . ARG A 1 287 ? 9.889 -10.313 -9.882 1.00 64.94 287 ARG A N 1
ATOM 2114 C CA . ARG A 1 287 ? 11.144 -11.025 -9.632 1.00 64.94 287 ARG A CA 1
ATOM 2115 C C . ARG A 1 287 ? 12.159 -10.746 -10.738 1.00 64.94 287 ARG A C 1
ATOM 2117 O O . ARG A 1 287 ? 13.296 -10.418 -10.445 1.00 64.94 287 ARG A O 1
ATOM 2124 N N . THR A 1 288 ? 11.707 -10.744 -11.987 1.00 62.56 288 THR A N 1
ATOM 2125 C CA . THR A 1 288 ? 12.517 -10.384 -13.153 1.00 62.56 288 THR A CA 1
ATOM 2126 C C . THR A 1 288 ? 13.071 -8.959 -13.032 1.00 62.56 288 THR A C 1
ATOM 2128 O O . THR A 1 288 ? 14.273 -8.747 -13.187 1.00 62.56 288 THR A O 1
ATOM 2131 N N . ALA A 1 289 ? 12.230 -7.982 -12.678 1.00 61.62 289 ALA A N 1
ATOM 2132 C CA . ALA A 1 289 ? 12.668 -6.603 -12.478 1.00 61.62 289 ALA A CA 1
ATOM 2133 C C . ALA A 1 289 ? 13.658 -6.442 -11.305 1.00 61.62 289 ALA A C 1
ATOM 2135 O O . ALA A 1 289 ? 14.515 -5.559 -11.370 1.00 61.62 289 ALA A O 1
ATOM 2136 N N . VAL A 1 290 ? 13.570 -7.276 -10.262 1.00 67.00 290 VAL A N 1
ATOM 2137 C CA . VAL A 1 290 ? 14.496 -7.296 -9.113 1.00 67.00 290 VAL A CA 1
ATOM 2138 C C . VAL A 1 290 ? 15.818 -7.996 -9.456 1.00 67.00 290 VAL A C 1
ATOM 2140 O O . VAL A 1 290 ? 16.893 -7.464 -9.168 1.00 67.00 290 VAL A O 1
ATOM 2143 N N . ASP A 1 291 ? 15.772 -9.135 -10.144 1.00 64.56 291 ASP A N 1
ATOM 2144 C CA . ASP A 1 291 ? 16.963 -9.887 -10.563 1.00 64.56 291 ASP A CA 1
ATOM 2145 C C . ASP A 1 291 ? 17.859 -9.036 -11.483 1.00 64.56 291 ASP A C 1
ATOM 2147 O O . ASP A 1 291 ? 19.088 -9.075 -11.411 1.00 64.56 291 ASP A O 1
ATOM 2151 N N . TRP A 1 292 ? 17.260 -8.175 -12.310 1.00 60.78 292 TRP A N 1
ATOM 2152 C CA . TRP A 1 292 ? 18.002 -7.233 -13.152 1.00 60.78 292 TRP A CA 1
ATOM 2153 C C . TRP A 1 292 ? 18.696 -6.122 -12.361 1.00 60.78 292 TRP A C 1
ATOM 2155 O O . TRP A 1 292 ? 19.611 -5.491 -12.881 1.00 60.78 292 TRP A O 1
ATOM 2165 N N . SER A 1 293 ? 18.227 -5.781 -11.154 1.00 56.84 293 SER A N 1
ATOM 2166 C CA . SER A 1 293 ? 18.860 -4.727 -10.333 1.00 56.84 293 SER A CA 1
ATOM 2167 C C . SER A 1 293 ? 20.062 -5.316 -9.636 1.00 56.84 293 SER A C 1
ATOM 2169 O O . SER A 1 293 ? 21.114 -4.691 -9.618 1.00 56.84 293 SER A O 1
ATOM 2171 N N . TYR A 1 294 ? 19.925 -6.564 -9.195 1.00 62.06 294 TYR A N 1
ATOM 2172 C CA . TYR A 1 294 ? 21.026 -7.342 -8.668 1.00 62.06 294 TYR A CA 1
ATOM 2173 C C . TYR A 1 294 ? 22.130 -7.565 -9.716 1.00 62.06 294 TYR A C 1
ATOM 2175 O O . TYR A 1 294 ? 23.309 -7.460 -9.405 1.00 62.06 294 TYR A O 1
ATOM 2183 N N . GLU A 1 295 ? 21.793 -7.800 -10.988 1.00 60.94 295 GLU A N 1
ATOM 2184 C CA . GLU A 1 295 ? 22.814 -8.012 -12.024 1.00 60.94 295 GLU A CA 1
ATOM 2185 C C . GLU A 1 295 ? 23.525 -6.748 -12.530 1.00 60.94 295 GLU A C 1
ATOM 2187 O O . GLU A 1 295 ? 24.606 -6.850 -13.109 1.00 60.94 295 GLU A O 1
ATOM 2192 N N . LEU A 1 296 ? 22.982 -5.556 -12.301 1.00 51.25 296 LEU A N 1
ATOM 2193 C CA . LEU A 1 296 ? 23.692 -4.311 -12.620 1.00 51.25 296 LEU A CA 1
ATOM 2194 C C . LEU A 1 296 ? 24.681 -3.901 -11.531 1.00 51.25 296 LEU A C 1
ATOM 2196 O O . LEU A 1 296 ? 25.555 -3.077 -11.785 1.00 51.25 296 LEU A O 1
ATOM 2200 N N . CYS A 1 297 ? 24.568 -4.496 -10.347 1.00 53.50 297 CYS A N 1
ATOM 2201 C CA . CYS A 1 297 ? 25.548 -4.321 -9.301 1.00 53.50 297 CYS A CA 1
ATOM 2202 C C . CYS A 1 297 ? 26.894 -4.908 -9.744 1.00 53.50 297 CYS A C 1
ATOM 2204 O O . CYS A 1 297 ? 26.974 -6.040 -10.243 1.00 53.50 297 CYS A O 1
ATOM 2206 N N . THR A 1 298 ? 27.957 -4.141 -9.517 1.00 70.75 298 THR A N 1
ATOM 2207 C CA . THR A 1 298 ? 29.334 -4.633 -9.511 1.00 70.75 298 THR A CA 1
ATOM 2208 C C . THR A 1 298 ? 29.448 -5.844 -8.576 1.00 70.75 298 THR A C 1
ATOM 2210 O O . THR A 1 298 ? 28.633 -6.003 -7.663 1.00 70.75 298 THR A O 1
ATOM 2213 N N . PRO A 1 299 ? 30.458 -6.716 -8.738 1.00 77.19 299 PRO A N 1
ATOM 2214 C CA . PRO A 1 299 ? 30.652 -7.843 -7.826 1.00 77.19 299 PRO A CA 1
ATOM 2215 C C . PRO A 1 299 ? 30.694 -7.427 -6.346 1.00 77.19 299 PRO A C 1
ATOM 2217 O O . PRO A 1 299 ? 30.119 -8.115 -5.506 1.00 77.19 299 PRO A O 1
ATOM 2220 N N . ALA A 1 300 ? 31.293 -6.269 -6.043 1.00 76.12 300 ALA A N 1
ATOM 2221 C CA . ALA A 1 300 ? 31.330 -5.698 -4.699 1.00 76.12 300 ALA A CA 1
ATOM 2222 C C . ALA A 1 300 ? 29.938 -5.264 -4.208 1.00 76.12 300 ALA A C 1
ATOM 2224 O O . ALA A 1 300 ? 29.561 -5.578 -3.085 1.00 76.12 300 ALA A O 1
ATOM 2225 N N . GLU A 1 301 ? 29.134 -4.617 -5.052 1.00 75.25 301 GLU A N 1
ATOM 2226 C CA . GLU A 1 301 ? 27.755 -4.248 -4.711 1.00 75.25 301 GLU A CA 1
ATOM 2227 C C . GLU A 1 301 ? 26.848 -5.479 -4.561 1.00 75.25 301 GLU A C 1
ATOM 2229 O O . GLU A 1 301 ? 25.992 -5.499 -3.684 1.00 75.25 301 GLU A O 1
ATOM 2234 N N . ARG A 1 302 ? 27.033 -6.536 -5.364 1.00 76.44 302 ARG A N 1
ATOM 2235 C CA . ARG A 1 302 ? 26.284 -7.801 -5.217 1.00 76.44 302 ARG A CA 1
ATOM 2236 C C . ARG A 1 302 ? 26.628 -8.518 -3.919 1.00 76.44 302 ARG A C 1
ATOM 2238 O O . ARG A 1 302 ? 25.737 -9.073 -3.278 1.00 76.44 302 ARG A O 1
ATOM 2245 N N . LEU A 1 303 ? 27.910 -8.508 -3.554 1.00 82.62 303 LEU A N 1
ATOM 2246 C CA . LEU A 1 303 ? 28.395 -9.028 -2.283 1.00 82.62 303 LEU A CA 1
ATOM 2247 C C . LEU A 1 303 ? 27.821 -8.215 -1.122 1.00 82.62 303 LEU A C 1
ATOM 2249 O O . LEU A 1 303 ? 27.293 -8.798 -0.181 1.00 82.62 303 LEU A O 1
ATOM 2253 N N . LEU A 1 304 ? 27.846 -6.885 -1.226 1.00 83.31 304 LEU A N 1
ATOM 2254 C CA . LEU A 1 304 ? 27.216 -5.986 -0.268 1.00 83.31 304 LEU A CA 1
ATOM 2255 C C . LEU A 1 304 ? 25.718 -6.289 -0.136 1.00 83.31 304 LEU A C 1
ATOM 2257 O O . LEU A 1 304 ? 25.255 -6.484 0.974 1.00 83.31 304 LEU A O 1
ATOM 2261 N N . TRP A 1 305 ? 24.969 -6.439 -1.231 1.00 80.69 305 TRP A N 1
ATOM 2262 C CA . TRP A 1 305 ? 23.550 -6.819 -1.187 1.00 80.69 305 TRP A CA 1
AT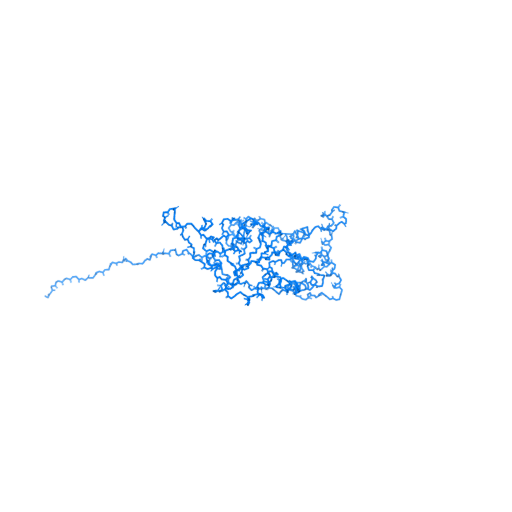OM 2263 C C . TRP A 1 305 ? 23.304 -8.179 -0.526 1.00 80.69 305 TRP A C 1
ATOM 2265 O O . TRP A 1 305 ? 22.363 -8.312 0.252 1.00 80.69 305 TRP A O 1
ATOM 2275 N N . ALA A 1 306 ? 24.148 -9.178 -0.798 1.00 83.94 306 ALA A N 1
ATOM 2276 C CA . ALA A 1 306 ? 24.056 -10.493 -0.160 1.00 83.94 306 ALA A CA 1
ATOM 2277 C C . ALA A 1 306 ? 24.401 -10.450 1.341 1.00 83.94 306 ALA A C 1
ATOM 2279 O O . ALA A 1 306 ? 23.861 -11.223 2.125 1.00 83.94 306 ALA A O 1
ATOM 2280 N N . ARG A 1 307 ? 25.282 -9.539 1.766 1.00 85.81 307 ARG A N 1
ATOM 2281 C CA . ARG A 1 307 ? 25.579 -9.308 3.190 1.00 85.81 307 ARG A CA 1
ATOM 2282 C C . ARG A 1 307 ? 24.498 -8.480 3.867 1.00 85.81 307 ARG A C 1
ATOM 2284 O O . ARG A 1 307 ? 24.135 -8.755 5.001 1.00 85.81 307 ARG A O 1
ATOM 2291 N N . LEU A 1 308 ? 23.925 -7.518 3.152 1.00 85.56 308 LEU A N 1
ATOM 2292 C CA . LEU A 1 308 ? 22.814 -6.711 3.636 1.00 85.56 308 LEU A CA 1
ATOM 2293 C C . LEU A 1 308 ? 21.521 -7.520 3.765 1.00 85.56 308 LEU A C 1
ATOM 2295 O O . LEU A 1 308 ? 20.662 -7.145 4.554 1.00 85.56 308 LEU A O 1
ATOM 2299 N N . SER A 1 309 ? 21.375 -8.644 3.055 1.00 82.62 309 SER A N 1
ATOM 2300 C CA . SER A 1 309 ? 20.182 -9.489 3.183 1.00 82.62 309 SER A CA 1
ATOM 2301 C C . SER A 1 309 ? 20.050 -10.187 4.540 1.00 82.62 309 SER A C 1
ATOM 2303 O O . SER A 1 309 ? 19.039 -10.841 4.765 1.00 82.62 309 SER A O 1
ATOM 2305 N N . VAL A 1 310 ? 21.040 -10.066 5.437 1.00 82.44 310 VAL A N 1
ATOM 2306 C CA . VAL A 1 310 ? 20.909 -10.506 6.839 1.00 82.44 310 VAL A CA 1
ATOM 2307 C C . VAL A 1 310 ? 20.101 -9.516 7.682 1.00 82.44 310 VAL A C 1
ATOM 2309 O O . VAL A 1 310 ? 19.643 -9.870 8.765 1.00 82.44 310 VAL A O 1
ATOM 2312 N N . PHE A 1 311 ? 19.954 -8.268 7.223 1.00 78.44 311 P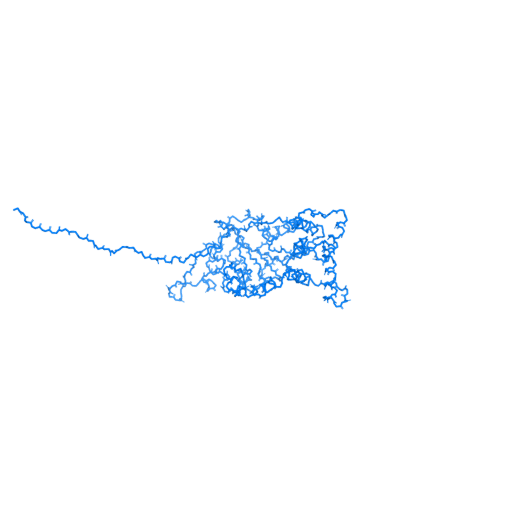HE A N 1
ATOM 2313 C CA . PHE A 1 311 ? 19.124 -7.280 7.896 1.00 78.44 311 PHE A CA 1
ATOM 2314 C C . PHE A 1 311 ? 17.661 -7.505 7.519 1.00 78.44 311 PHE A C 1
ATOM 2316 O O . PHE A 1 311 ? 17.252 -7.289 6.381 1.00 78.44 311 PHE A O 1
ATOM 2323 N N . ASP A 1 312 ? 16.848 -7.866 8.508 1.00 50.84 312 ASP A N 1
ATOM 2324 C CA . ASP A 1 312 ? 15.409 -8.099 8.337 1.00 50.84 312 ASP A CA 1
ATOM 2325 C C . ASP A 1 312 ? 14.563 -6.806 8.330 1.00 50.84 312 ASP A C 1
ATOM 2327 O O . ASP A 1 312 ? 13.332 -6.855 8.406 1.00 50.84 312 ASP A O 1
ATOM 2331 N N . GLY A 1 313 ? 15.208 -5.637 8.225 1.00 63.56 313 GLY A N 1
ATOM 2332 C CA . GLY A 1 313 ? 14.575 -4.320 8.273 1.00 63.56 313 GLY A CA 1
ATOM 2333 C C . GLY A 1 313 ? 15.536 -3.172 7.934 1.00 63.56 313 GLY A C 1
ATOM 2334 O O . GLY A 1 313 ? 16.644 -3.412 7.449 1.00 63.56 313 GLY A O 1
ATOM 2335 N N . PRO A 1 314 ? 15.123 -1.910 8.167 1.00 69.75 314 PRO A N 1
ATOM 2336 C CA . PRO A 1 314 ? 15.995 -0.757 7.980 1.00 69.75 314 PRO A CA 1
ATOM 2337 C C . PRO A 1 314 ? 17.265 -0.904 8.818 1.00 69.75 314 PRO A C 1
ATOM 2339 O O . PRO A 1 314 ? 17.207 -1.269 9.991 1.00 69.75 314 PRO A O 1
ATOM 2342 N N . PHE A 1 315 ? 18.404 -0.581 8.225 1.00 78.19 315 PHE A N 1
ATOM 2343 C CA . PHE A 1 315 ? 19.704 -0.629 8.879 1.00 78.19 315 PHE A CA 1
ATOM 2344 C C . PHE A 1 315 ? 20.362 0.747 8.815 1.00 78.19 315 PHE A C 1
ATOM 2346 O O . PHE A 1 315 ? 20.073 1.554 7.927 1.00 78.19 315 PHE A O 1
ATOM 2353 N N . THR A 1 316 ? 21.243 1.027 9.773 1.00 82.44 316 THR A N 1
ATOM 2354 C CA . THR A 1 316 ? 22.055 2.244 9.736 1.00 82.44 316 THR A CA 1
ATOM 2355 C C . THR A 1 316 ? 23.321 2.004 8.909 1.00 82.44 316 THR A C 1
ATOM 2357 O O . THR A 1 316 ? 23.746 0.852 8.775 1.00 82.44 316 THR A O 1
ATOM 2360 N N . PRO A 1 317 ? 23.948 3.059 8.361 1.00 82.56 317 PRO A N 1
ATOM 2361 C CA . PRO A 1 317 ? 25.233 2.935 7.676 1.00 82.56 317 PRO A CA 1
ATOM 2362 C C . PRO A 1 317 ? 26.294 2.241 8.538 1.00 82.56 317 PRO A C 1
ATOM 2364 O O . PRO A 1 317 ? 26.996 1.370 8.046 1.00 82.56 317 PRO A O 1
ATOM 2367 N N . GLU A 1 318 ? 26.337 2.528 9.841 1.00 86.31 318 GLU A N 1
ATOM 2368 C CA . GLU A 1 318 ? 27.298 1.927 10.774 1.00 86.31 318 GLU A CA 1
ATOM 2369 C C . GLU A 1 318 ? 27.040 0.426 10.976 1.00 86.31 318 GLU A C 1
ATOM 2371 O O . GLU A 1 318 ? 27.978 -0.361 11.081 1.00 86.31 318 GLU A O 1
ATOM 2376 N N . ALA A 1 319 ? 25.768 0.008 11.008 1.00 83.25 319 ALA A N 1
ATOM 2377 C CA . ALA A 1 319 ? 25.405 -1.405 11.076 1.00 83.25 319 ALA A CA 1
ATOM 2378 C C . ALA A 1 319 ? 25.780 -2.132 9.777 1.00 83.25 319 ALA A C 1
ATOM 2380 O O . ALA A 1 319 ? 26.354 -3.220 9.820 1.00 83.25 319 ALA A O 1
ATOM 2381 N N . ALA A 1 320 ? 25.505 -1.511 8.627 1.00 85.44 320 ALA A N 1
ATOM 2382 C CA . ALA A 1 320 ? 25.918 -2.030 7.330 1.00 85.44 320 ALA A CA 1
ATOM 2383 C C . ALA A 1 320 ? 27.441 -2.150 7.226 1.00 85.44 320 ALA A C 1
ATOM 2385 O O . ALA A 1 320 ? 27.920 -3.182 6.778 1.00 85.44 320 ALA A O 1
ATOM 2386 N N . GLU A 1 321 ? 28.205 -1.156 7.675 1.00 86.44 321 GLU A N 1
ATOM 2387 C CA . GLU A 1 321 ? 29.671 -1.195 7.695 1.00 86.44 321 GLU A CA 1
ATOM 2388 C C . GLU A 1 321 ? 30.205 -2.279 8.636 1.00 86.44 321 GLU A C 1
ATOM 2390 O O . GLU A 1 321 ? 31.123 -2.995 8.262 1.00 86.44 321 GLU A O 1
ATOM 2395 N N . ALA A 1 322 ? 29.605 -2.483 9.811 1.00 84.12 322 ALA A N 1
ATOM 2396 C CA . ALA A 1 322 ? 30.035 -3.530 10.741 1.00 84.12 322 ALA A CA 1
ATOM 2397 C C . ALA A 1 322 ? 29.795 -4.961 10.220 1.00 84.12 322 ALA A C 1
ATOM 2399 O O . ALA A 1 322 ? 30.530 -5.878 10.581 1.00 84.12 322 ALA A O 1
ATOM 2400 N N . VAL A 1 323 ? 28.752 -5.165 9.409 1.00 82.06 323 VAL A N 1
ATOM 2401 C CA . VAL A 1 323 ? 28.380 -6.484 8.861 1.00 82.06 323 VAL A CA 1
ATOM 2402 C C . VAL A 1 323 ? 28.962 -6.717 7.466 1.00 82.06 323 VAL A C 1
ATOM 2404 O O . VAL A 1 323 ? 29.269 -7.849 7.096 1.00 82.06 323 VAL A O 1
ATOM 2407 N N . CYS A 1 324 ? 29.079 -5.657 6.667 1.00 83.12 324 CYS A N 1
ATOM 2408 C CA . CYS A 1 324 ? 29.452 -5.737 5.257 1.00 83.12 324 CYS A CA 1
ATOM 2409 C C . CYS A 1 324 ? 30.855 -5.213 4.965 1.00 83.12 324 CYS A C 1
ATOM 2411 O O . CYS A 1 324 ? 31.421 -5.593 3.935 1.00 83.12 324 CYS A O 1
ATOM 2413 N N . GLY A 1 325 ? 31.392 -4.361 5.839 1.00 71.12 325 GLY A N 1
ATOM 2414 C CA . GLY A 1 325 ? 32.786 -3.951 5.844 1.00 71.12 325 GLY A CA 1
ATOM 2415 C C . GLY A 1 325 ? 33.628 -5.092 6.390 1.00 71.12 325 GLY A C 1
ATOM 2416 O O . GLY A 1 325 ? 33.748 -5.282 7.595 1.00 71.12 325 GLY A O 1
ATOM 2417 N N . ASP A 1 326 ? 34.190 -5.878 5.483 1.00 67.88 326 ASP A N 1
ATOM 2418 C CA . ASP A 1 326 ? 35.367 -6.671 5.830 1.00 67.88 326 ASP A CA 1
ATOM 2419 C C . ASP A 1 326 ? 36.582 -5.734 6.009 1.00 67.88 326 ASP A C 1
ATOM 2421 O O . ASP A 1 326 ? 36.509 -4.554 5.644 1.00 67.88 326 ASP A O 1
ATOM 2425 N N . PRO A 1 327 ? 37.726 -6.235 6.511 1.00 48.50 327 PRO A N 1
ATOM 2426 C CA . PRO A 1 327 ? 39.017 -5.734 6.044 1.00 48.50 327 PRO A CA 1
ATOM 2427 C C . PRO A 1 327 ? 39.136 -5.744 4.508 1.00 48.50 327 PRO A C 1
ATOM 2429 O O . PRO A 1 327 ? 38.638 -6.701 3.870 1.00 48.50 327 PRO A O 1
#

Foldseek 3Di:
DDDDDDDDDDDPDDDDDPPPPPPPPPPDDDQPLAADLGDDPDDDFDPPVVLVVQLVVLVVFQAEEAAEDPLQCQVVSLSSNQVVCQVQFPSHEFEQECLLPQDLLCVLVSRCVSNVHPDPPPDPDDDPDDQPPVSRVSLNSNLVVQQAGQYEYEAEACANNLQSVQVSSQSNVVRRVNYGYYYYYNDDSPHPRYDYDYRAADDLVRLLVLLQRLLCVQDPPDHCDDPNVVLSSLVCVLLRNRNRLSNLLSNCCNPDPSVVSNVLSVVVVCVVCVNDPDRDDNVVSVVSSVVVVLVVDDPLVVLLVVQCVVDSDDDDPVRSCVRSVDD

Nearest PDB structures (foldseek):
  6j5t-assembly1_G  TM=6.548E-01  e=4.890E-08  Arabidopsis thaliana
  8bv0-assembly2_C  TM=6.688E-01  e=9.520E-07  Solanum lycopersicum
  7jgr-assembly1_E  TM=4.335E-01  e=8.286E-06  Drosophila melanogaster
  4xgc-assembly1_E  TM=4.524E-01  e=3.390E-05  Drosophila melanogaster
  5zr1-assembly1_D  TM=4.866E-01  e=1.404E-03  Saccharomyces cerevisiae S288C

Secondary structure (DSSP, 8-state):
----------------------------S---TT--PPPPSS---S-HHHHHHHHHHHHH-SEEEEE--TTS-HHHHHHHHHHHTGGG-TT-EEEEE-TT---GGGHHHHHHHHTT--------S-TTS---TTS-HHHHHHHHHHTT---EEEEE-GGGSHHHHHHHHHHHHHH-TT-EEEEEESS----TTEEEEE-PPPPHHHHHHHHHHHHHHHSTT--S-THHHHHHHHHHHHTTT-HHHHHHHHHGGGTS-HHHHHHHHHHHHHHHTTT--PPPPHHHHHHHHHHHHHHHS-HHHHHHHHHHTT-SS---HHHHHHHH---

Mean predicted aligned error: 12.77 Å